Protein AF-A0AAD9UHL3-F1 (afdb_monomer_lite)

Radius of gyration: 37.67 Å; chains: 1; bounding box: 93×28×121 Å

Sequence (193 aa):
MPSNAASGKPYSPTVGLIYVFNLIVGTGALTMPGAFVAAGWLLGLFFVVVLAFMSYITTTYVIETMASANAIIRLDNQRNVQDAAHHDVDSTSGNDDERQSLLHNDDSTSEDHTADLFEISKKVEMVSSEIIAMYMVSSEIIAVYMVSSEIIAMYMVSSEIIAMYMVSSEIIAMYMVSSEIIAMYMVSSEIIA

Structure (mmCIF, N/CA/C/O backbone):
data_AF-A0AAD9UHL3-F1
#
_entry.id   AF-A0AAD9UHL3-F1
#
loop_
_atom_site.group_PDB
_atom_site.id
_atom_site.type_symbol
_atom_site.label_atom_id
_atom_site.label_alt_id
_atom_site.label_comp_id
_atom_site.label_asym_id
_atom_site.label_entity_id
_atom_site.label_seq_id
_atom_site.pdbx_PDB_ins_code
_atom_site.Cartn_x
_atom_site.Cartn_y
_atom_site.Cartn_z
_atom_site.occupancy
_atom_site.B_iso_or_equiv
_atom_site.auth_seq_id
_atom_site.auth_comp_id
_atom_site.auth_asym_id
_atom_site.auth_atom_id
_atom_site.pdbx_PDB_model_num
ATOM 1 N N . MET A 1 1 ? -46.662 16.126 23.583 1.00 44.69 1 MET A N 1
ATOM 2 C CA . MET A 1 1 ? -46.090 16.019 22.221 1.00 44.69 1 MET A CA 1
ATOM 3 C C . MET A 1 1 ? -44.922 15.049 22.312 1.00 44.69 1 MET A C 1
ATOM 5 O O . MET A 1 1 ? -44.059 15.319 23.135 1.00 44.69 1 MET A O 1
ATOM 9 N N . PRO A 1 2 ? -44.910 13.905 21.607 1.00 39.75 2 PRO A N 1
ATOM 10 C CA . PRO A 1 2 ? -43.831 12.938 21.762 1.00 39.75 2 PRO A CA 1
ATOM 11 C C . PRO A 1 2 ? -42.568 13.443 21.054 1.00 39.75 2 PRO A C 1
ATOM 13 O O . PRO A 1 2 ? -42.619 13.897 19.910 1.00 39.75 2 PRO A O 1
ATOM 16 N N . SER A 1 3 ? -41.444 13.380 21.761 1.00 47.47 3 SER A N 1
ATOM 17 C CA . SER A 1 3 ? -40.104 13.596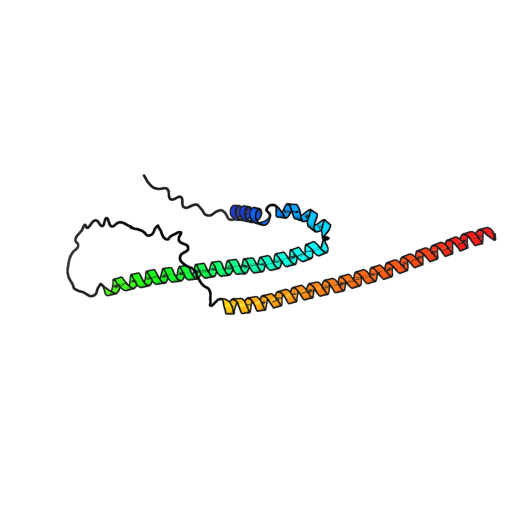 21.233 1.00 47.47 3 SER A CA 1
ATOM 18 C C . SER A 1 3 ? -39.751 12.438 20.299 1.00 47.47 3 SER A C 1
ATOM 20 O O . SER A 1 3 ? -39.512 11.312 20.727 1.00 47.47 3 SER A O 1
ATOM 22 N N . ASN A 1 4 ? -39.722 12.718 18.996 1.00 44.16 4 ASN A N 1
ATOM 23 C CA . ASN A 1 4 ? -39.084 11.851 18.011 1.00 44.16 4 ASN A CA 1
ATOM 24 C C . ASN A 1 4 ? -37.576 11.829 18.300 1.00 44.16 4 ASN A C 1
ATOM 26 O O . ASN A 1 4 ? -36.806 12.580 17.701 1.00 44.16 4 ASN A O 1
ATOM 30 N N . ALA A 1 5 ? -37.144 10.962 19.214 1.00 48.94 5 ALA A N 1
ATOM 31 C CA . ALA A 1 5 ? -35.780 10.467 19.218 1.00 48.94 5 ALA A CA 1
ATOM 32 C C . ALA A 1 5 ? -35.626 9.636 17.941 1.00 48.94 5 ALA A C 1
ATOM 34 O O . ALA A 1 5 ? -35.938 8.445 17.898 1.00 48.94 5 ALA A O 1
ATOM 35 N N . ALA A 1 6 ? -35.241 10.302 16.853 1.00 47.12 6 ALA A N 1
ATOM 36 C CA . ALA A 1 6 ? -34.851 9.639 15.629 1.00 47.12 6 ALA A CA 1
ATOM 37 C C . ALA A 1 6 ? -33.617 8.794 15.957 1.00 47.12 6 ALA A C 1
ATOM 39 O O . ALA A 1 6 ? -32.490 9.282 15.933 1.00 47.12 6 ALA A O 1
ATOM 40 N N . SER A 1 7 ? -33.843 7.525 16.300 1.00 53.22 7 SER A N 1
ATOM 41 C CA . SER A 1 7 ? -32.842 6.474 16.179 1.00 53.22 7 SER A CA 1
ATOM 42 C C . SER A 1 7 ? -32.396 6.504 14.720 1.00 53.22 7 SER A C 1
ATOM 44 O O . SER A 1 7 ? -33.088 6.012 13.823 1.00 53.22 7 SER A O 1
ATOM 46 N N . GLY A 1 8 ? -31.318 7.242 14.455 1.00 58.16 8 GLY A N 1
ATOM 47 C CA . GLY A 1 8 ? -30.752 7.369 13.126 1.00 58.16 8 GLY A CA 1
ATOM 48 C C . GLY A 1 8 ? -30.378 5.970 12.679 1.00 58.16 8 GLY A C 1
ATOM 49 O O . GLY A 1 8 ? -29.515 5.340 13.286 1.00 58.16 8 GLY A O 1
ATOM 50 N N . LYS A 1 9 ? -31.071 5.454 11.661 1.00 73.94 9 LYS A N 1
ATOM 51 C CA . LYS A 1 9 ? -30.738 4.152 11.086 1.00 73.94 9 LYS A CA 1
ATOM 52 C C . LYS A 1 9 ? -29.248 4.179 10.723 1.00 73.94 9 LYS A C 1
ATOM 54 O O . LYS A 1 9 ? -28.842 5.123 10.038 1.00 73.94 9 LYS A O 1
ATOM 59 N N . PRO A 1 10 ? -28.441 3.198 11.171 1.00 77.88 10 PRO A N 1
ATOM 60 C CA . PRO A 1 10 ? -27.037 3.141 10.795 1.00 77.88 10 PRO A CA 1
ATOM 61 C C . PRO A 1 10 ? -26.937 3.149 9.271 1.00 77.88 10 PRO A C 1
ATOM 63 O O . PRO A 1 10 ? -27.779 2.568 8.577 1.00 77.88 10 PRO A O 1
ATOM 66 N N . TYR A 1 11 ? -25.941 3.863 8.749 1.00 86.38 11 TYR A N 1
ATOM 67 C CA . TYR A 1 11 ? -25.757 3.970 7.310 1.00 86.38 11 TYR A CA 1
ATOM 68 C C . TYR A 1 11 ? -25.640 2.579 6.685 1.00 86.38 11 TYR A C 1
ATOM 70 O O . TYR A 1 11 ? -25.010 1.677 7.236 1.00 86.38 11 TYR A O 1
ATOM 78 N N . SER A 1 12 ? -26.246 2.418 5.508 1.00 91.00 12 SER A N 1
ATOM 79 C CA . SER A 1 12 ? -26.075 1.202 4.717 1.00 91.00 12 SER A CA 1
ATOM 80 C C . SER A 1 12 ? -24.581 0.980 4.427 1.00 91.00 12 SER A C 1
ATOM 82 O O . SER A 1 12 ? -23.888 1.962 4.137 1.00 91.00 12 SER A O 1
ATOM 84 N N . PRO A 1 13 ? -24.080 -0.272 4.427 1.00 88.44 13 PRO A N 1
ATOM 85 C CA . PRO A 1 13 ? -22.686 -0.583 4.104 1.00 88.44 13 PRO A CA 1
ATOM 86 C C . PRO A 1 13 ? -22.205 0.067 2.802 1.00 88.44 13 PRO A C 1
ATOM 88 O O . PRO A 1 13 ? -21.072 0.527 2.716 1.00 88.44 13 PRO A O 1
ATOM 91 N N . THR A 1 14 ? -23.087 0.184 1.805 1.00 91.31 14 THR A N 1
ATOM 92 C CA . THR A 1 14 ? -22.785 0.846 0.529 1.00 91.31 14 THR A CA 1
ATOM 93 C C . THR A 1 14 ? -22.541 2.348 0.691 1.00 91.31 14 THR A C 1
ATOM 95 O O . THR A 1 14 ? -21.622 2.891 0.087 1.00 91.31 14 THR A O 1
ATOM 98 N N . VAL A 1 15 ? -23.334 3.027 1.524 1.00 92.19 15 VAL A N 1
ATOM 99 C CA . VAL A 1 15 ? -23.162 4.463 1.804 1.00 92.19 15 VAL A CA 1
ATOM 100 C C . VAL A 1 15 ? -21.895 4.689 2.629 1.00 92.19 15 VAL A C 1
ATOM 102 O O . VAL A 1 15 ? -21.139 5.614 2.340 1.00 92.19 15 VAL A O 1
ATOM 105 N N . GLY A 1 16 ? -21.619 3.804 3.592 1.00 88.44 16 GLY A N 1
ATOM 106 C CA . GLY A 1 16 ? -20.367 3.806 4.350 1.00 88.44 16 GLY A CA 1
ATOM 107 C C . GLY A 1 16 ? -19.138 3.624 3.455 1.00 88.44 16 GLY A C 1
ATOM 108 O O . GLY A 1 16 ? -18.178 4.379 3.582 1.00 88.44 16 GLY A O 1
ATOM 109 N N . LEU A 1 17 ? -19.190 2.696 2.493 1.00 89.06 17 LEU A N 1
ATOM 110 C CA . LEU A 1 17 ? -18.115 2.479 1.521 1.00 89.06 17 LEU A CA 1
ATOM 111 C C . LEU A 1 17 ? -17.850 3.731 0.675 1.00 89.06 17 LEU A C 1
ATOM 113 O O . LEU A 1 17 ? -16.701 4.139 0.546 1.00 89.06 17 LEU A O 1
ATOM 117 N N . ILE A 1 18 ? -18.898 4.361 0.135 1.00 90.62 18 ILE A N 1
ATOM 118 C CA . ILE A 1 18 ? -18.767 5.598 -0.655 1.00 90.62 18 ILE A CA 1
ATOM 119 C C . ILE A 1 18 ? -18.153 6.720 0.193 1.00 90.62 18 ILE A C 1
ATOM 121 O O . ILE A 1 18 ? -17.296 7.463 -0.285 1.00 90.62 18 ILE A O 1
ATOM 125 N N . TYR A 1 19 ? -18.562 6.829 1.458 1.00 88.44 19 TYR A N 1
ATOM 126 C CA . TYR A 1 19 ? -18.031 7.832 2.376 1.00 88.44 19 TYR A CA 1
ATOM 127 C C . TYR A 1 19 ? -16.540 7.615 2.662 1.00 88.44 19 TYR A C 1
ATOM 129 O O . TYR A 1 19 ? -15.744 8.536 2.497 1.00 88.44 19 TYR A O 1
ATOM 137 N N . VAL A 1 20 ? -16.148 6.388 3.021 1.00 87.62 20 VAL A N 1
ATOM 138 C CA . VAL A 1 20 ? -14.745 6.022 3.274 1.00 87.62 20 VAL A CA 1
ATOM 139 C C . VAL A 1 20 ? -13.897 6.186 2.012 1.00 87.62 20 VAL A C 1
ATOM 141 O O . VAL A 1 20 ? -12.799 6.728 2.084 1.00 87.62 20 VAL A O 1
ATOM 144 N N . PHE A 1 21 ? -14.416 5.799 0.845 1.00 85.81 21 PHE A N 1
ATOM 145 C CA . PHE A 1 21 ? -13.743 5.998 -0.438 1.00 85.81 21 PHE A CA 1
ATOM 146 C C . PHE A 1 21 ? -13.450 7.478 -0.697 1.00 85.81 21 PHE A C 1
ATOM 148 O O . PHE A 1 21 ? -12.308 7.830 -0.974 1.00 85.81 21 PHE A O 1
ATOM 155 N N . ASN A 1 22 ? -14.444 8.356 -0.539 1.00 86.94 22 ASN A N 1
ATOM 156 C CA . ASN A 1 22 ? -14.247 9.797 -0.715 1.00 86.94 22 ASN A CA 1
ATOM 157 C C . ASN A 1 22 ? -13.230 10.377 0.278 1.00 86.94 22 ASN A C 1
ATOM 159 O O . ASN A 1 22 ? -12.507 11.310 -0.066 1.00 86.94 22 ASN A O 1
ATOM 163 N N . LEU A 1 23 ? -13.151 9.815 1.485 1.00 85.19 23 LEU A N 1
AT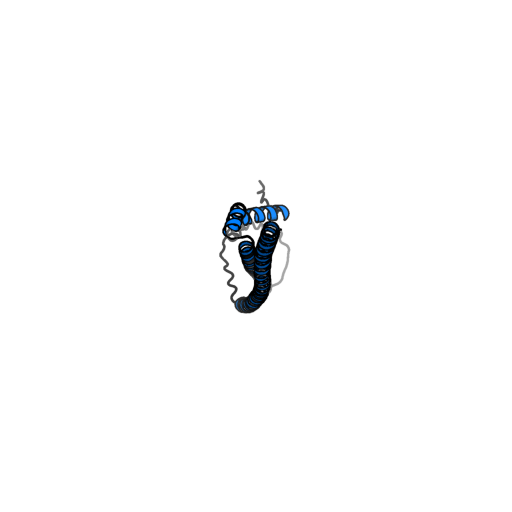OM 164 C CA . LEU A 1 23 ? -12.224 10.244 2.530 1.00 85.19 23 LEU A CA 1
ATOM 165 C C . LEU A 1 23 ? -10.778 9.804 2.236 1.00 85.19 23 LEU A C 1
ATOM 167 O O . LEU A 1 23 ? -9.853 10.584 2.440 1.00 85.19 23 LEU A O 1
ATOM 171 N N . ILE A 1 24 ? -10.586 8.588 1.710 1.00 81.00 24 ILE A N 1
ATOM 172 C CA . ILE A 1 24 ? -9.265 8.042 1.349 1.00 81.00 24 ILE A CA 1
ATOM 173 C C . ILE A 1 24 ? -8.749 8.649 0.039 1.00 81.00 24 ILE A C 1
ATOM 175 O O . ILE A 1 24 ? -7.583 9.025 -0.061 1.00 81.00 24 ILE A O 1
ATOM 179 N N . VAL A 1 25 ? -9.605 8.735 -0.980 1.00 84.50 25 VAL A N 1
ATOM 180 C CA . VAL A 1 25 ? -9.230 9.222 -2.316 1.00 84.50 25 VAL A CA 1
ATOM 181 C C . VAL A 1 25 ? -9.036 10.734 -2.301 1.00 84.50 25 VAL A C 1
ATOM 183 O O . VAL A 1 25 ? -8.035 11.224 -2.835 1.00 84.50 25 VAL A O 1
ATOM 186 N N . GLY A 1 26 ? -9.969 11.460 -1.671 1.00 80.94 26 GLY A N 1
ATOM 187 C CA . GLY A 1 26 ? -9.945 12.912 -1.519 1.00 80.94 26 GLY A CA 1
ATOM 188 C C . GLY A 1 26 ? -9.464 13.647 -2.775 1.00 80.94 26 GLY A C 1
ATOM 189 O O . GLY A 1 26 ? -9.850 13.334 -3.901 1.00 80.94 26 GLY A O 1
ATOM 190 N N . THR A 1 27 ? -8.567 14.612 -2.579 1.00 77.81 27 THR A N 1
ATOM 191 C CA . THR A 1 27 ? -7.793 15.254 -3.655 1.00 77.81 27 THR A CA 1
ATOM 192 C C . THR A 1 27 ? -6.496 14.504 -3.989 1.00 77.81 27 THR A C 1
ATOM 194 O O . THR A 1 27 ? -5.850 14.822 -4.987 1.00 77.81 27 THR A O 1
ATOM 197 N N . GLY A 1 28 ? -6.107 13.504 -3.188 1.00 74.75 28 GLY A N 1
ATOM 198 C CA . GLY A 1 28 ? -4.832 12.789 -3.313 1.00 74.75 28 GLY A CA 1
ATOM 199 C C . GLY A 1 28 ? -4.718 11.948 -4.585 1.00 74.75 28 GLY A C 1
ATOM 200 O O . GLY A 1 28 ? -3.647 11.873 -5.182 1.00 74.75 28 GLY A O 1
ATOM 201 N N . ALA A 1 29 ? -5.819 11.382 -5.083 1.00 75.50 29 ALA A N 1
ATOM 202 C CA . ALA A 1 29 ? -5.793 10.648 -6.352 1.00 75.50 29 ALA A CA 1
ATOM 203 C C . ALA A 1 29 ? -5.495 11.541 -7.572 1.00 75.50 29 ALA A C 1
ATOM 205 O O . ALA A 1 29 ? -4.961 11.054 -8.567 1.00 75.50 29 ALA A O 1
ATOM 206 N N . LEU A 1 30 ? -5.781 12.847 -7.496 1.00 80.56 30 LEU A N 1
ATOM 207 C CA . LEU A 1 30 ? -5.504 13.789 -8.587 1.00 80.56 30 LEU A CA 1
ATOM 208 C C . LEU A 1 30 ? -4.015 14.140 -8.701 1.00 80.56 30 LEU A C 1
ATOM 210 O O . LEU A 1 30 ? -3.559 14.507 -9.781 1.00 80.56 30 LEU A O 1
ATOM 214 N N . THR A 1 31 ? -3.243 14.013 -7.618 1.00 79.56 31 THR A N 1
ATOM 215 C CA . THR A 1 31 ? -1.798 14.291 -7.625 1.00 79.56 31 THR A CA 1
ATOM 216 C C . THR A 1 31 ? -0.962 13.067 -7.998 1.00 79.56 31 THR A C 1
ATOM 218 O O . THR A 1 31 ? 0.204 13.220 -8.370 1.00 79.56 31 THR A O 1
ATOM 221 N N . MET A 1 32 ? -1.551 11.864 -7.973 1.00 81.62 32 MET A N 1
ATOM 222 C CA . MET A 1 32 ? -0.834 10.627 -8.284 1.00 81.62 32 MET A CA 1
ATOM 223 C C . MET A 1 32 ? -0.238 10.614 -9.702 1.00 81.62 32 MET A C 1
ATOM 225 O O . MET A 1 32 ? 0.968 10.420 -9.808 1.00 81.62 32 MET A O 1
ATOM 229 N N . PRO A 1 33 ? -0.961 10.900 -10.802 1.00 83.69 33 PRO A N 1
ATOM 230 C CA . PRO A 1 33 ? -0.381 10.763 -12.143 1.00 83.69 33 PRO A CA 1
ATOM 231 C C . PRO A 1 33 ? 0.904 11.583 -12.352 1.00 83.69 33 PRO A C 1
ATOM 233 O O . PRO A 1 33 ? 1.870 11.083 -12.924 1.00 83.69 33 PRO A O 1
ATOM 236 N N . GLY A 1 34 ? 0.957 12.813 -11.827 1.00 82.81 34 GLY A N 1
ATOM 237 C CA . GLY A 1 34 ? 2.150 13.661 -11.907 1.00 82.81 34 GLY A CA 1
ATOM 238 C C . GLY A 1 34 ? 3.326 13.128 -11.083 1.00 82.81 34 GLY A C 1
ATOM 239 O O . GLY A 1 34 ? 4.461 13.119 -11.560 1.00 82.81 34 GLY A O 1
ATOM 240 N N . ALA A 1 35 ? 3.059 12.628 -9.874 1.00 83.12 35 ALA A N 1
ATOM 241 C CA . ALA A 1 35 ? 4.088 12.063 -9.002 1.00 83.12 35 ALA A CA 1
ATOM 242 C C . ALA A 1 35 ? 4.730 10.797 -9.596 1.00 83.12 35 ALA A C 1
ATOM 244 O O . ALA A 1 35 ? 5.948 10.640 -9.528 1.00 83.12 35 ALA A O 1
ATOM 245 N N . PHE A 1 36 ? 3.945 9.927 -10.239 1.00 86.69 36 PHE A N 1
ATOM 246 C CA . PHE A 1 36 ? 4.470 8.717 -10.886 1.00 86.69 36 PHE A CA 1
ATOM 247 C C . PHE A 1 36 ? 5.289 9.025 -12.144 1.00 86.69 36 PHE A C 1
ATOM 249 O O . PHE A 1 36 ? 6.253 8.316 -12.425 1.00 86.69 36 PHE A O 1
ATOM 256 N N . VAL A 1 37 ? 4.951 10.085 -12.887 1.00 89.19 37 VAL A N 1
ATOM 257 C CA . VAL A 1 37 ? 5.771 10.534 -14.026 1.00 89.19 37 VAL A CA 1
ATOM 258 C C . VAL A 1 37 ? 7.111 11.096 -13.546 1.00 89.19 37 VAL A C 1
ATOM 260 O O . VAL A 1 37 ? 8.135 10.815 -14.161 1.00 89.19 37 VAL A O 1
ATOM 263 N N . ALA A 1 38 ? 7.128 11.839 -12.434 1.00 86.88 38 ALA A N 1
ATOM 264 C CA . ALA A 1 38 ? 8.357 12.404 -11.875 1.00 86.88 38 ALA A CA 1
ATOM 265 C C . ALA A 1 38 ? 9.268 11.351 -11.212 1.00 86.88 38 ALA A C 1
ATOM 267 O O . ALA A 1 38 ? 10.485 11.415 -11.361 1.00 86.88 38 ALA A O 1
ATOM 268 N N . ALA A 1 39 ? 8.691 10.390 -10.482 1.00 84.94 39 ALA A N 1
ATOM 269 C CA . ALA A 1 39 ? 9.436 9.353 -9.760 1.00 84.94 39 ALA A CA 1
ATOM 270 C C . ALA A 1 39 ? 9.748 8.106 -10.611 1.00 84.94 39 ALA A C 1
ATOM 272 O O . ALA A 1 39 ? 10.659 7.345 -10.289 1.00 84.94 39 ALA A O 1
ATOM 273 N N . GLY A 1 40 ? 8.994 7.886 -11.690 1.00 87.50 40 GLY A N 1
ATOM 274 C CA . GLY A 1 40 ? 9.032 6.668 -12.492 1.00 87.50 40 GLY A CA 1
ATOM 275 C C . GLY A 1 40 ? 8.089 5.581 -11.966 1.00 87.50 40 GLY A C 1
ATOM 276 O O . GLY A 1 40 ? 7.858 5.435 -10.766 1.00 87.50 40 GLY A O 1
ATOM 277 N N . TRP A 1 41 ? 7.553 4.776 -12.889 1.00 83.50 41 TRP A N 1
ATOM 278 C CA . TRP A 1 41 ? 6.521 3.773 -12.600 1.00 83.50 41 TRP A CA 1
ATOM 279 C C . TRP A 1 41 ? 6.977 2.697 -11.609 1.00 83.50 41 TRP A C 1
ATOM 281 O O . TRP A 1 41 ? 6.225 2.347 -10.705 1.00 83.50 41 TRP A O 1
ATOM 291 N N . LEU A 1 42 ? 8.209 2.197 -11.752 1.00 82.62 42 LEU A N 1
ATOM 292 C CA . LEU A 1 42 ? 8.741 1.126 -10.903 1.00 82.62 42 LEU A CA 1
ATOM 293 C C . LEU A 1 42 ? 8.945 1.605 -9.460 1.00 82.62 42 LEU A C 1
ATOM 295 O O . LEU A 1 42 ? 8.496 0.950 -8.522 1.00 82.62 42 LEU A O 1
ATOM 299 N N . LEU A 1 43 ? 9.568 2.774 -9.284 1.00 81.69 43 LEU A N 1
ATOM 300 C CA . LEU A 1 43 ? 9.816 3.352 -7.965 1.00 81.69 43 LEU A CA 1
ATOM 301 C C . LEU A 1 43 ? 8.504 3.774 -7.286 1.00 81.69 43 LEU A C 1
ATOM 303 O O . LEU A 1 43 ? 8.313 3.512 -6.101 1.00 81.69 43 LEU A O 1
ATOM 307 N N . GLY A 1 44 ? 7.568 4.362 -8.039 1.00 85.69 44 GLY A N 1
ATOM 308 C CA . GLY A 1 44 ? 6.237 4.704 -7.533 1.00 85.69 44 GLY A CA 1
ATOM 309 C C . GLY A 1 44 ? 5.453 3.475 -7.070 1.00 85.69 44 GLY A C 1
ATOM 310 O O . GLY A 1 44 ? 4.913 3.473 -5.966 1.00 85.69 44 GLY A O 1
ATOM 311 N N . LEU A 1 45 ? 5.447 2.400 -7.867 1.00 84.81 45 LEU A N 1
ATOM 312 C CA . LEU A 1 45 ? 4.777 1.148 -7.507 1.00 84.81 45 LEU A CA 1
ATOM 313 C C . LEU A 1 45 ? 5.386 0.518 -6.250 1.00 84.81 45 LEU A C 1
ATOM 315 O O . LEU A 1 45 ? 4.646 0.097 -5.364 1.00 84.81 45 LEU A O 1
ATOM 319 N N . PHE A 1 46 ? 6.715 0.523 -6.131 1.00 84.38 46 PHE A N 1
ATOM 320 C CA . PHE A 1 46 ? 7.407 0.069 -4.926 1.00 84.38 46 PHE A CA 1
ATOM 321 C C . PHE A 1 46 ? 6.936 0.823 -3.670 1.00 84.38 46 PHE A C 1
ATOM 323 O O . PHE A 1 46 ? 6.525 0.199 -2.690 1.00 84.38 46 PHE A O 1
ATOM 330 N N . PHE A 1 47 ? 6.922 2.160 -3.707 1.00 84.69 47 PHE A N 1
ATOM 331 C CA . PHE A 1 47 ? 6.478 2.966 -2.566 1.00 84.69 47 PHE A CA 1
ATOM 332 C C . PHE A 1 47 ? 4.997 2.767 -2.238 1.00 84.69 47 PHE A C 1
ATOM 334 O O . PHE A 1 47 ? 4.642 2.726 -1.063 1.00 84.69 47 PHE A O 1
ATOM 341 N N . VAL A 1 48 ? 4.133 2.603 -3.243 1.00 88.00 48 VAL A N 1
ATOM 342 C CA . VAL A 1 48 ? 2.705 2.325 -3.023 1.00 88.00 48 VAL A CA 1
ATOM 343 C C . VAL A 1 48 ? 2.503 0.997 -2.311 1.00 88.00 48 VAL A C 1
ATOM 345 O O . VAL A 1 48 ? 1.705 0.940 -1.382 1.00 88.00 48 VAL A O 1
ATOM 348 N N . VAL A 1 49 ? 3.233 -0.052 -2.697 1.00 83.38 49 VAL A N 1
ATOM 349 C CA . VAL A 1 49 ? 3.134 -1.363 -2.039 1.00 83.38 49 VAL A CA 1
ATOM 350 C C . VAL A 1 49 ? 3.580 -1.270 -0.579 1.00 83.38 49 VAL A C 1
ATOM 352 O O . VAL A 1 49 ? 2.870 -1.743 0.308 1.00 83.38 49 VAL A O 1
ATOM 355 N N . VAL A 1 50 ? 4.704 -0.601 -0.307 1.00 81.81 50 VAL A N 1
ATOM 356 C CA . VAL A 1 50 ? 5.214 -0.425 1.064 1.00 81.81 50 VAL A CA 1
ATOM 357 C C . VAL A 1 50 ? 4.259 0.416 1.919 1.00 81.81 50 VAL A C 1
ATOM 359 O O . VAL A 1 50 ? 3.946 0.038 3.049 1.00 81.81 50 VAL A O 1
ATOM 362 N N . LEU A 1 51 ? 3.757 1.536 1.388 1.00 85.00 51 LEU A N 1
ATOM 363 C CA . LEU A 1 51 ? 2.811 2.402 2.097 1.00 85.00 51 LEU A CA 1
ATOM 364 C C . LEU A 1 51 ? 1.460 1.714 2.318 1.00 85.00 51 LEU A C 1
ATOM 366 O O . LEU A 1 51 ? 0.872 1.875 3.385 1.00 85.00 51 LEU A O 1
ATOM 370 N N . ALA A 1 52 ? 0.983 0.919 1.358 1.00 81.25 52 ALA A N 1
ATOM 371 C CA . ALA A 1 52 ? -0.237 0.132 1.507 1.00 81.25 52 ALA A CA 1
ATOM 372 C C . ALA A 1 52 ? -0.083 -0.940 2.592 1.00 81.25 52 ALA A C 1
ATOM 374 O O . ALA A 1 52 ? -0.976 -1.091 3.425 1.00 81.25 52 ALA A O 1
ATOM 375 N N . PHE A 1 53 ? 1.058 -1.635 2.633 1.00 83.19 53 PHE A N 1
ATOM 376 C CA . PHE A 1 53 ? 1.353 -2.605 3.685 1.00 83.19 53 PHE A CA 1
ATOM 377 C C . PHE A 1 53 ? 1.384 -1.940 5.069 1.00 83.19 53 PHE A C 1
ATOM 379 O O . PHE A 1 53 ? 0.674 -2.372 5.976 1.00 83.19 53 PHE A O 1
ATOM 386 N N . MET A 1 54 ? 2.121 -0.835 5.220 1.00 80.81 54 MET A N 1
ATOM 387 C CA . MET A 1 54 ? 2.165 -0.091 6.487 1.00 80.81 54 MET A CA 1
ATOM 388 C C . MET A 1 54 ? 0.796 0.465 6.896 1.00 80.81 54 MET A C 1
ATOM 390 O O . MET A 1 54 ? 0.428 0.401 8.072 1.00 80.81 54 MET A O 1
ATOM 394 N N . SER A 1 55 ? 0.012 0.967 5.939 1.00 83.25 55 SER A N 1
ATOM 395 C CA . SER A 1 55 ? -1.359 1.420 6.189 1.00 83.25 55 SER A CA 1
ATOM 396 C C . SER A 1 55 ? -2.248 0.272 6.662 1.00 83.25 55 SER A C 1
ATOM 398 O O . SER A 1 55 ? -3.032 0.467 7.586 1.00 83.25 55 SER A O 1
ATOM 400 N N . TYR A 1 56 ? -2.123 -0.919 6.072 1.00 83.06 56 TYR A N 1
ATOM 401 C CA . TYR A 1 56 ? -2.907 -2.090 6.463 1.00 83.06 56 TYR A CA 1
ATOM 402 C C . TYR A 1 56 ? -2.624 -2.512 7.910 1.00 83.06 56 TYR A C 1
ATOM 404 O O . TYR A 1 56 ? -3.561 -2.706 8.689 1.00 83.06 56 TYR A O 1
ATOM 412 N N . ILE A 1 57 ? -1.347 -2.590 8.295 1.00 78.94 57 ILE A N 1
ATOM 413 C CA . ILE A 1 57 ? -0.946 -2.923 9.671 1.00 78.94 57 ILE A CA 1
ATOM 414 C C . ILE A 1 57 ? -1.458 -1.862 10.653 1.00 78.94 57 ILE A C 1
ATOM 416 O O . ILE A 1 57 ? -2.116 -2.194 11.640 1.00 78.94 57 ILE A O 1
ATOM 420 N N . THR A 1 58 ? -1.255 -0.580 10.335 1.00 80.69 58 THR A N 1
ATOM 421 C CA . THR A 1 58 ? -1.695 0.537 11.188 1.00 80.69 58 THR A CA 1
ATOM 422 C C . THR A 1 58 ? -3.210 0.519 11.403 1.00 80.69 58 THR A C 1
ATOM 424 O O . THR A 1 58 ? -3.684 0.644 12.531 1.00 80.69 58 THR A O 1
ATOM 427 N N . THR A 1 59 ? -3.993 0.326 10.337 1.00 82.25 59 THR A N 1
ATOM 428 C CA . THR A 1 59 ? -5.455 0.235 10.441 1.00 82.25 59 THR A CA 1
ATOM 429 C C . THR A 1 59 ? -5.897 -0.996 11.233 1.00 82.25 59 THR A C 1
ATOM 431 O O . THR A 1 59 ? -6.825 -0.891 12.032 1.00 82.25 59 THR A O 1
ATOM 434 N N . THR A 1 60 ? -5.225 -2.138 11.072 1.00 81.94 60 THR A N 1
ATOM 435 C CA . THR A 1 60 ? -5.544 -3.368 11.817 1.00 81.94 60 THR A CA 1
ATOM 436 C C . THR A 1 60 ? -5.357 -3.172 13.322 1.00 81.94 60 THR A C 1
ATOM 438 O O . THR A 1 60 ? -6.272 -3.473 14.091 1.00 81.94 60 THR A O 1
ATOM 441 N N . TYR A 1 61 ? -4.240 -2.566 13.737 1.00 81.38 61 TYR A N 1
ATOM 442 C CA . TYR A 1 61 ? -3.988 -2.231 15.142 1.00 81.38 61 TYR A CA 1
ATOM 443 C C . TYR A 1 61 ? -5.071 -1.306 15.718 1.00 81.38 61 TYR A C 1
ATOM 445 O O . TYR A 1 61 ? -5.612 -1.543 16.801 1.00 81.38 61 TYR A O 1
ATOM 453 N N . VAL A 1 62 ? -5.454 -0.265 14.973 1.00 80.50 62 VAL A N 1
ATOM 454 C CA . VAL A 1 62 ? -6.514 0.662 15.403 1.00 80.50 62 VAL A CA 1
ATOM 455 C C . VAL A 1 62 ? -7.859 -0.058 15.579 1.00 80.50 62 VAL A C 1
ATOM 457 O O . VAL A 1 62 ? -8.573 0.207 16.545 1.00 80.50 62 VAL A O 1
ATOM 460 N N . ILE A 1 63 ? -8.204 -1.004 14.702 1.00 79.25 63 ILE A N 1
ATOM 461 C CA . ILE A 1 63 ? -9.458 -1.767 14.819 1.00 79.25 63 ILE A CA 1
ATOM 462 C C . ILE A 1 63 ? -9.426 -2.703 16.034 1.00 79.25 63 ILE A C 1
ATOM 464 O O . ILE A 1 63 ? -10.404 -2.765 16.780 1.00 79.25 63 ILE A O 1
ATOM 468 N N . GLU A 1 64 ? -8.317 -3.406 16.267 1.00 80.38 64 GLU A N 1
ATOM 469 C CA . GLU A 1 64 ? -8.174 -4.319 17.407 1.00 80.38 64 GLU A CA 1
ATOM 470 C C . GLU A 1 64 ? -8.224 -3.574 18.747 1.00 80.38 64 GLU A C 1
ATOM 472 O O . GLU A 1 64 ? -8.918 -3.996 19.680 1.00 80.38 64 GLU A O 1
ATOM 477 N N . THR A 1 65 ? -7.548 -2.426 18.831 1.00 79.88 65 THR A N 1
ATOM 478 C CA . THR A 1 65 ? -7.577 -1.571 20.025 1.00 79.88 65 THR A CA 1
ATOM 479 C C . THR A 1 65 ? -8.978 -1.017 20.292 1.00 79.88 65 THR A C 1
ATOM 481 O O . THR A 1 65 ? -9.450 -1.068 21.430 1.00 79.88 65 THR A O 1
ATOM 484 N N . MET A 1 66 ? -9.698 -0.578 19.252 1.00 82.56 66 MET A N 1
ATOM 485 C CA . MET A 1 66 ? -11.087 -0.124 19.373 1.00 82.56 66 MET A CA 1
ATOM 486 C C . MET A 1 66 ? -12.029 -1.258 19.811 1.00 82.56 66 MET A C 1
ATOM 488 O O . MET A 1 66 ? -12.894 -1.050 20.666 1.00 82.56 66 MET A O 1
ATOM 492 N N . ALA A 1 67 ? -11.851 -2.468 19.271 1.00 78.44 67 ALA A N 1
ATOM 493 C CA . ALA A 1 67 ? -12.640 -3.640 19.649 1.00 78.44 67 ALA A CA 1
ATOM 494 C C . ALA A 1 67 ? -12.382 -4.066 21.105 1.00 78.44 67 ALA A C 1
ATOM 496 O O . ALA A 1 67 ? -13.332 -4.345 21.841 1.00 78.44 67 ALA A O 1
ATOM 497 N N . SER A 1 68 ? -11.120 -4.052 21.541 1.00 80.75 68 SER A N 1
ATOM 498 C CA . SER A 1 68 ? -10.717 -4.389 22.912 1.00 80.75 68 SER A CA 1
ATOM 499 C C . SER A 1 68 ? -11.258 -3.381 23.926 1.00 80.75 68 SER A C 1
ATOM 501 O O . SER A 1 68 ? -11.822 -3.773 24.949 1.00 80.75 68 SER A O 1
ATOM 503 N N . ALA A 1 69 ? -11.186 -2.084 23.615 1.00 80.38 69 ALA A N 1
ATOM 504 C CA . ALA A 1 69 ? -11.780 -1.042 24.449 1.00 80.38 69 ALA A CA 1
ATOM 505 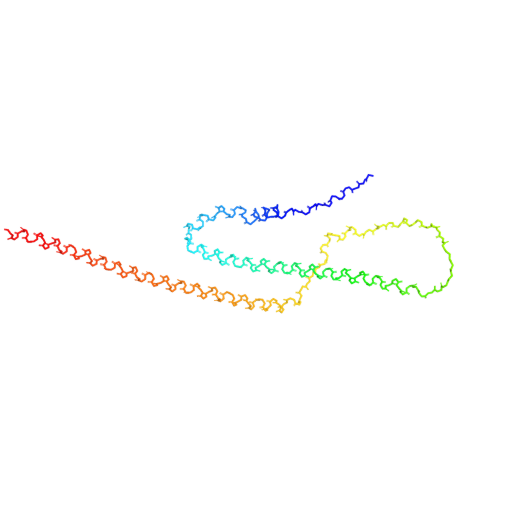C C . ALA A 1 69 ? -13.301 -1.229 24.593 1.00 80.38 69 ALA A C 1
ATOM 507 O O . ALA A 1 69 ? -13.832 -1.170 25.704 1.00 80.38 69 ALA A O 1
ATOM 508 N N . ASN A 1 70 ? -13.997 -1.532 23.491 1.00 79.25 70 ASN A N 1
ATOM 509 C CA . ASN A 1 70 ? -15.441 -1.763 23.514 1.00 79.25 70 ASN A CA 1
ATOM 510 C C . ASN A 1 70 ? -15.821 -3.028 24.314 1.00 79.25 70 ASN A C 1
ATOM 512 O O . ASN A 1 70 ? -16.830 -3.045 25.023 1.00 79.25 70 ASN A O 1
ATOM 516 N N . ALA A 1 71 ? -14.993 -4.077 24.262 1.00 79.00 71 ALA A N 1
ATOM 517 C CA . ALA A 1 71 ? -15.179 -5.282 25.072 1.00 79.00 71 ALA A CA 1
ATOM 518 C C . ALA A 1 71 ? -15.034 -5.000 26.580 1.00 79.00 71 ALA A C 1
ATOM 520 O O . ALA A 1 71 ? -15.841 -5.485 27.376 1.00 79.00 71 ALA A O 1
ATOM 521 N N . ILE A 1 72 ? -14.053 -4.179 26.971 1.00 80.12 72 ILE A N 1
ATOM 522 C CA . ILE A 1 72 ? -13.807 -3.808 28.374 1.00 80.12 72 ILE A CA 1
ATOM 523 C C . ILE A 1 72 ? -14.960 -2.969 28.938 1.00 80.12 72 ILE A C 1
ATOM 525 O O . ILE A 1 72 ? -15.445 -3.260 30.031 1.00 80.12 72 ILE A O 1
ATOM 529 N N . ILE A 1 73 ? -15.452 -1.978 28.185 1.00 80.00 73 ILE A N 1
ATOM 530 C CA . ILE A 1 73 ? -16.594 -1.146 28.608 1.00 80.00 73 ILE A CA 1
ATOM 531 C C . ILE A 1 73 ? -17.833 -2.015 28.860 1.00 80.00 73 ILE A C 1
ATOM 533 O O . ILE A 1 73 ? -18.552 -1.814 29.840 1.00 80.00 73 ILE A O 1
ATOM 537 N N . ARG A 1 74 ? -18.068 -3.018 28.006 1.00 80.31 74 ARG A N 1
ATOM 538 C CA . ARG A 1 74 ? -19.222 -3.913 28.141 1.00 80.31 74 ARG A CA 1
ATOM 539 C C . ARG A 1 74 ? -19.138 -4.807 29.378 1.00 80.31 74 ARG A C 1
ATOM 541 O O . ARG A 1 74 ? -20.162 -5.026 30.022 1.00 80.31 74 ARG A O 1
ATOM 548 N N . LEU A 1 75 ? -17.947 -5.311 29.700 1.00 79.19 75 LEU A N 1
ATOM 549 C CA . LEU A 1 75 ? -17.716 -6.109 30.908 1.00 79.19 75 LEU A CA 1
ATOM 550 C C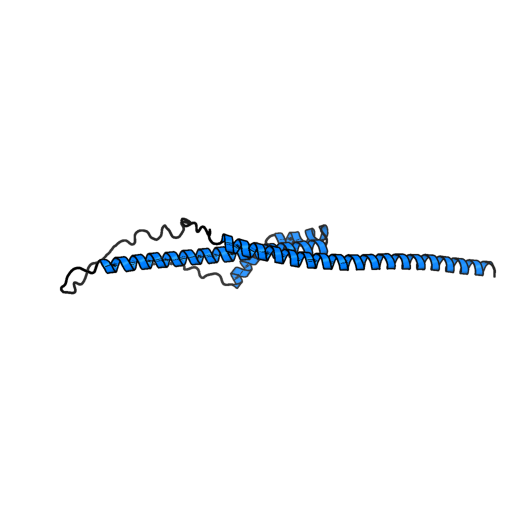 . LEU A 1 75 ? -17.954 -5.289 32.174 1.00 79.19 75 LEU A C 1
ATOM 552 O O . LEU A 1 75 ? -18.601 -5.767 33.099 1.00 79.19 75 LEU A O 1
ATOM 556 N N . ASP A 1 76 ? -17.464 -4.054 32.205 1.00 81.25 76 ASP A N 1
ATOM 557 C CA . ASP A 1 76 ? -17.635 -3.180 33.362 1.00 81.25 76 ASP A CA 1
ATOM 558 C C . ASP A 1 76 ? -19.110 -2.838 33.617 1.00 81.25 76 ASP A C 1
ATOM 560 O O . ASP A 1 76 ? -19.592 -2.937 34.742 1.00 81.25 76 ASP A O 1
ATOM 564 N N . ASN A 1 77 ? -19.868 -2.565 32.551 1.00 80.19 77 ASN A N 1
ATOM 565 C CA . ASN A 1 77 ? -21.300 -2.303 32.669 1.00 80.19 77 ASN A CA 1
ATOM 566 C C . ASN A 1 77 ? -22.076 -3.520 33.209 1.00 80.19 77 ASN A C 1
ATOM 568 O O . ASN A 1 77 ? -23.035 -3.366 33.958 1.00 80.19 77 ASN A O 1
ATOM 572 N N . GLN A 1 78 ? -21.654 -4.743 32.861 1.00 77.44 78 GLN A N 1
ATOM 573 C CA . GLN A 1 78 ? -22.247 -5.965 33.417 1.00 77.44 78 GLN A CA 1
ATOM 574 C C . GLN A 1 78 ? -21.913 -6.150 34.898 1.00 77.44 78 GLN A C 1
ATOM 576 O O . GLN A 1 78 ? -22.788 -6.576 35.647 1.00 77.44 78 GLN A O 1
ATOM 581 N N . ARG A 1 79 ? -20.693 -5.800 35.326 1.00 75.56 79 ARG A N 1
ATOM 582 C CA . ARG A 1 79 ? -20.289 -5.856 36.740 1.00 75.56 79 ARG A CA 1
ATOM 583 C C . ARG A 1 79 ? -21.125 -4.909 37.592 1.00 75.56 79 ARG A C 1
ATOM 585 O O . ARG A 1 79 ? -21.730 -5.370 38.550 1.00 75.56 79 ARG A O 1
ATOM 592 N N . ASN A 1 80 ? -21.278 -3.652 37.172 1.00 76.88 80 ASN A N 1
ATOM 593 C CA . ASN A 1 80 ? -22.102 -2.679 37.899 1.00 76.88 80 ASN A CA 1
ATOM 594 C C . ASN A 1 80 ? -23.567 -3.122 38.047 1.00 76.88 80 ASN A C 1
ATOM 596 O O . ASN A 1 80 ? -24.160 -2.944 39.107 1.00 76.88 80 ASN A O 1
ATOM 600 N N . VAL A 1 81 ? -24.160 -3.726 37.010 1.00 78.00 81 VAL A N 1
ATOM 601 C CA . VAL A 1 81 ? -25.536 -4.255 37.085 1.00 78.00 81 VAL A CA 1
ATOM 602 C C . VAL A 1 81 ? -25.626 -5.449 38.042 1.00 78.00 81 VAL A C 1
ATOM 604 O O . VAL A 1 81 ? -26.632 -5.621 38.727 1.00 78.00 81 VAL A O 1
ATOM 607 N N . GLN A 1 82 ? -24.583 -6.275 38.105 1.00 71.88 82 GLN A N 1
ATOM 608 C CA . GLN A 1 82 ? -24.536 -7.443 38.981 1.00 71.88 82 GLN A CA 1
ATOM 609 C C . GLN A 1 82 ? -24.334 -7.050 40.449 1.00 71.88 82 GLN A C 1
ATOM 611 O O . GLN A 1 82 ? -24.999 -7.614 41.314 1.00 71.88 82 GLN A O 1
ATOM 616 N N . ASP A 1 83 ? -23.492 -6.050 40.715 1.00 70.69 83 ASP A N 1
ATOM 617 C CA . ASP A 1 83 ? -23.283 -5.484 42.051 1.00 70.69 83 ASP A CA 1
ATOM 618 C C . ASP A 1 83 ? -24.549 -4.778 42.565 1.00 70.69 83 ASP A C 1
ATOM 620 O O . ASP A 1 83 ? -24.921 -4.954 43.725 1.00 70.69 83 ASP A O 1
ATOM 624 N N . ALA A 1 84 ? -25.277 -4.066 41.694 1.00 70.81 84 ALA A N 1
ATOM 625 C CA . ALA A 1 84 ? -26.581 -3.492 42.035 1.00 70.81 84 ALA A CA 1
ATOM 626 C C . ALA A 1 84 ? -27.618 -4.579 42.378 1.00 70.81 84 ALA A C 1
ATOM 628 O O . ALA A 1 84 ? -28.290 -4.494 43.402 1.00 70.81 84 ALA A O 1
ATOM 629 N N . ALA A 1 85 ? -27.695 -5.650 41.580 1.00 65.00 85 ALA A N 1
ATOM 630 C CA . ALA A 1 85 ? -28.621 -6.755 41.832 1.00 65.00 85 ALA A CA 1
ATOM 631 C C . ALA A 1 85 ? -28.282 -7.556 43.104 1.00 65.00 85 ALA A C 1
ATOM 633 O O . ALA A 1 85 ? -29.176 -8.126 43.728 1.00 65.00 85 ALA A O 1
ATOM 634 N N . HIS A 1 86 ? -27.007 -7.618 43.502 1.00 59.09 86 HIS A N 1
ATOM 635 C CA . HIS A 1 86 ? -26.604 -8.307 44.728 1.00 59.09 86 HIS A CA 1
ATOM 636 C C . HIS A 1 86 ? -26.903 -7.492 45.997 1.00 59.09 86 HIS A C 1
ATOM 638 O O . HIS A 1 86 ? -27.099 -8.089 47.057 1.00 59.09 86 HIS A O 1
ATOM 644 N N . HIS A 1 87 ? -26.986 -6.161 45.890 1.00 55.78 87 HIS A N 1
ATOM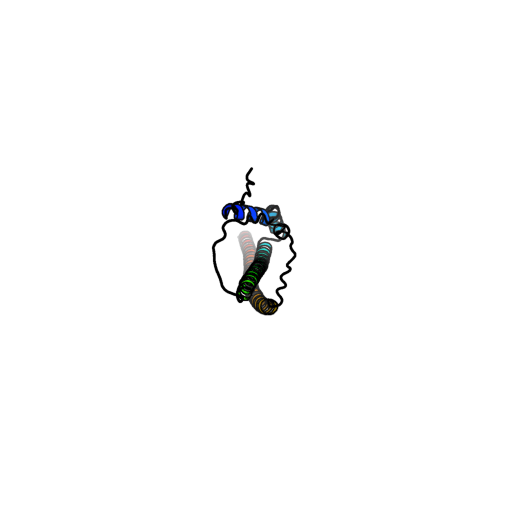 645 C CA . HIS A 1 87 ? -27.270 -5.265 47.013 1.00 55.78 87 HIS A CA 1
ATOM 646 C C . HIS A 1 87 ? -28.758 -5.262 47.432 1.00 55.78 87 HIS A C 1
ATOM 648 O O . HIS A 1 87 ? -29.066 -5.035 48.606 1.00 55.78 87 HIS A O 1
ATOM 654 N N . ASP A 1 88 ? -29.679 -5.595 46.522 1.00 55.78 88 ASP A N 1
ATOM 655 C CA . ASP A 1 88 ? -31.115 -5.727 46.827 1.00 55.78 88 ASP A CA 1
ATOM 656 C C . ASP A 1 88 ? -31.453 -7.020 47.596 1.00 55.78 88 ASP A C 1
ATOM 658 O O . ASP A 1 88 ? -32.421 -7.077 48.359 1.00 55.78 88 ASP A O 1
ATOM 662 N N . VAL A 1 89 ? -30.637 -8.070 47.455 1.00 55.28 89 VAL A N 1
ATOM 663 C CA . VAL A 1 89 ? -30.900 -9.374 48.092 1.00 55.28 89 VAL A CA 1
ATOM 664 C C . VAL A 1 89 ? -30.571 -9.362 49.590 1.00 55.28 89 VAL A C 1
ATOM 666 O O . VAL A 1 89 ? -31.241 -10.047 50.361 1.00 55.28 89 VAL A O 1
ATOM 669 N N . ASP A 1 90 ? -29.617 -8.539 50.034 1.00 50.41 90 ASP A N 1
ATOM 670 C CA . ASP A 1 90 ? -29.252 -8.432 51.459 1.00 50.41 90 ASP A CA 1
ATOM 671 C C . ASP A 1 90 ? -30.242 -7.568 52.272 1.00 50.41 90 ASP A C 1
ATOM 673 O O . ASP A 1 90 ? -30.275 -7.615 53.499 1.00 50.41 90 ASP A O 1
ATOM 677 N N . SER A 1 91 ? -31.129 -6.833 51.590 1.00 52.22 91 SER A N 1
ATOM 678 C CA . SER A 1 91 ? -32.182 -6.025 52.226 1.00 52.22 91 SER A CA 1
ATOM 679 C C . SER A 1 91 ? -33.456 -6.823 52.548 1.00 52.22 91 SER A C 1
ATOM 681 O O . SER A 1 91 ? -34.361 -6.295 53.190 1.00 52.22 91 SER A O 1
ATOM 683 N N . THR A 1 92 ? -33.548 -8.098 52.138 1.00 51.44 92 THR A N 1
ATOM 684 C CA . THR A 1 92 ? -34.770 -8.922 52.285 1.00 51.44 92 THR A CA 1
ATOM 685 C C . THR A 1 92 ? -34.650 -9.989 53.385 1.00 51.44 92 THR A C 1
ATOM 687 O O . THR A 1 92 ? -35.261 -11.052 53.312 1.00 51.44 92 THR A O 1
ATOM 690 N N . SER A 1 93 ? -33.875 -9.726 54.440 1.00 49.75 93 SER A N 1
ATOM 691 C CA . SER A 1 93 ? -33.876 -10.557 55.653 1.00 49.75 93 SER A CA 1
ATOM 692 C C . SER A 1 93 ? -34.370 -9.755 56.855 1.00 49.75 93 SER A C 1
ATOM 694 O O . SER A 1 93 ? -33.600 -9.384 57.739 1.00 49.75 93 SER A O 1
ATOM 696 N N . GLY A 1 94 ? -35.677 -9.495 56.897 1.00 48.31 94 GLY A N 1
ATOM 697 C CA . GLY A 1 94 ? -36.318 -8.856 58.041 1.00 48.31 94 GLY A CA 1
ATOM 698 C C . GLY A 1 94 ? -37.843 -8.863 57.966 1.00 48.31 94 GLY A C 1
ATOM 699 O O . GLY A 1 94 ? -38.423 -7.896 57.498 1.00 48.31 94 GLY A O 1
ATOM 700 N N . ASN A 1 95 ? -38.435 -9.928 58.515 1.00 40.94 95 ASN A N 1
ATOM 701 C CA . ASN A 1 95 ? -39.814 -10.075 59.007 1.00 40.94 95 ASN A CA 1
ATOM 702 C C . ASN A 1 95 ? -40.999 -10.029 58.018 1.00 40.94 95 ASN A C 1
ATOM 704 O O . ASN A 1 95 ? -41.326 -9.006 57.431 1.00 40.94 95 ASN A O 1
ATOM 708 N N . ASP A 1 96 ? -41.648 -11.195 57.936 1.00 53.00 96 ASP A N 1
ATOM 709 C CA . ASP A 1 96 ? -43.080 -11.511 58.061 1.00 53.00 96 ASP A CA 1
ATOM 710 C C . ASP A 1 96 ? -44.168 -10.428 57.861 1.00 53.00 96 ASP A C 1
ATOM 712 O O . ASP A 1 96 ? -44.123 -9.323 58.394 1.00 53.00 96 ASP A O 1
ATOM 716 N N . ASP A 1 97 ? -45.243 -10.919 57.231 1.00 44.12 97 ASP A N 1
ATOM 717 C CA . ASP A 1 97 ? -46.652 -10.507 57.300 1.00 44.12 97 ASP A CA 1
ATOM 718 C C . ASP A 1 97 ? -47.239 -9.506 56.278 1.00 44.12 97 ASP A C 1
ATOM 720 O O . ASP A 1 97 ? -47.000 -8.306 56.262 1.00 44.12 97 ASP A O 1
ATOM 724 N N . GLU A 1 98 ? -48.164 -10.082 55.499 1.00 46.78 98 GLU A N 1
ATOM 725 C CA . GLU A 1 98 ? -49.456 -9.544 55.067 1.00 46.78 98 GLU A CA 1
ATOM 726 C C . GLU A 1 98 ? -49.561 -8.282 54.174 1.00 46.78 98 GLU A C 1
ATOM 728 O O . GLU A 1 98 ? -49.380 -7.142 54.578 1.00 46.78 98 GLU A O 1
ATOM 733 N N . ARG A 1 99 ? -50.194 -8.551 53.017 1.00 41.00 99 ARG A N 1
ATOM 734 C CA . ARG A 1 99 ? -51.202 -7.746 52.295 1.00 41.00 99 ARG A CA 1
ATOM 735 C C . ARG A 1 99 ? -50.727 -6.722 51.263 1.00 41.00 99 ARG A C 1
ATOM 737 O O . ARG A 1 99 ? -50.139 -5.690 51.547 1.00 41.00 99 ARG A O 1
ATOM 744 N N . GLN A 1 100 ? -51.199 -6.987 50.040 1.00 50.56 100 GLN A N 1
ATOM 745 C CA . GLN A 1 100 ? -51.459 -6.011 48.986 1.00 50.56 100 GLN A CA 1
ATOM 746 C C . GLN A 1 100 ? -52.011 -4.699 49.566 1.00 50.56 100 GLN A C 1
ATOM 748 O O . GLN A 1 100 ? -53.146 -4.660 50.046 1.00 50.56 100 GLN A O 1
ATOM 753 N N . SER A 1 101 ? -51.249 -3.617 49.432 1.00 39.16 101 SER A N 1
ATOM 754 C CA . SER A 1 101 ? -51.798 -2.270 49.336 1.00 39.16 101 SER A CA 1
ATOM 755 C C . SER A 1 101 ? -51.478 -1.734 47.939 1.00 39.16 101 SER A C 1
ATOM 757 O O . SER A 1 101 ? -50.336 -1.628 47.500 1.00 39.16 101 SER A O 1
ATOM 759 N N . LEU A 1 102 ? -52.548 -1.535 47.178 1.00 52.47 102 LEU A N 1
ATOM 760 C CA . LEU A 1 102 ? -52.548 -0.884 45.879 1.00 52.47 102 LEU A CA 1
ATOM 761 C C . LEU A 1 102 ? -52.310 0.619 46.081 1.00 52.47 102 LEU A C 1
ATOM 763 O O . LEU A 1 102 ? -52.953 1.219 46.940 1.00 52.47 102 LEU A O 1
ATOM 767 N N . LEU A 1 103 ? -51.502 1.197 45.184 1.00 46.97 103 LEU A N 1
ATOM 768 C CA . LEU A 1 103 ? -51.272 2.629 44.938 1.00 46.97 103 LEU A CA 1
ATOM 769 C C . LEU A 1 103 ? -50.249 3.326 45.853 1.00 46.97 103 LEU A C 1
ATOM 771 O O . LEU A 1 103 ? -50.600 3.935 46.861 1.00 46.97 103 LEU A O 1
ATOM 775 N N . HIS A 1 104 ? -49.003 3.404 45.380 1.00 35.94 104 HIS A N 1
ATOM 776 C CA . HIS A 1 104 ? -48.204 4.613 45.570 1.00 35.94 104 HIS A CA 1
ATOM 777 C C . HIS A 1 104 ? -47.616 5.039 44.222 1.00 35.94 104 HIS A C 1
ATOM 779 O O . HIS A 1 104 ? -46.910 4.277 43.568 1.00 35.94 104 HIS A O 1
ATOM 785 N N . ASN A 1 105 ? -48.030 6.224 43.772 1.00 49.53 105 ASN A N 1
ATOM 786 C CA . ASN A 1 105 ? -47.483 6.909 42.611 1.00 49.53 105 ASN A CA 1
ATOM 787 C C . ASN A 1 105 ? -46.051 7.327 42.941 1.00 49.53 105 ASN A C 1
ATOM 789 O O . ASN A 1 105 ? -45.873 8.321 43.639 1.00 49.53 105 ASN A O 1
ATOM 793 N N . ASP A 1 106 ? -45.065 6.626 42.395 1.00 37.69 106 ASP A N 1
ATOM 794 C CA . ASP A 1 106 ? -43.719 7.175 42.279 1.00 37.69 106 ASP A CA 1
ATOM 795 C C . ASP A 1 106 ? -43.616 7.970 40.976 1.00 37.69 106 ASP A C 1
ATOM 797 O O . ASP A 1 106 ? -43.185 7.498 39.924 1.00 37.69 106 ASP A O 1
ATOM 801 N N . ASP A 1 107 ? -44.064 9.219 41.087 1.00 41.59 107 ASP A N 1
ATOM 802 C CA . ASP A 1 107 ? -43.422 10.355 40.436 1.00 41.59 107 ASP A CA 1
ATOM 803 C C . ASP A 1 107 ? -42.057 10.547 41.116 1.00 41.59 107 ASP A C 1
ATOM 805 O O . ASP A 1 107 ? -41.886 11.378 42.004 1.00 41.59 107 ASP A O 1
ATOM 809 N N . SER A 1 108 ? -41.096 9.699 40.759 1.00 42.00 108 SER A N 1
ATOM 810 C CA . SER A 1 108 ? -39.682 9.923 41.034 1.00 42.00 108 SER A CA 1
ATOM 811 C C . SER A 1 108 ? -38.990 10.122 39.696 1.00 42.00 108 SER A C 1
ATOM 813 O O . SER A 1 108 ? -38.557 9.197 39.008 1.00 42.00 108 SER A O 1
ATOM 815 N N . THR A 1 109 ? -39.006 11.390 39.284 1.00 38.00 109 THR A N 1
ATOM 816 C CA . THR A 1 109 ? -37.859 12.085 38.697 1.00 38.00 109 THR A CA 1
ATOM 817 C C . THR A 1 109 ? -36.715 11.149 38.326 1.00 38.00 109 THR A C 1
ATOM 819 O O . THR A 1 109 ? -35.837 10.851 39.134 1.00 38.00 109 THR A O 1
ATOM 822 N N . SER A 1 110 ? -36.719 10.712 37.066 1.00 39.94 110 SER A N 1
ATOM 823 C CA . SER A 1 110 ? -35.531 10.201 36.386 1.00 39.94 110 SER A CA 1
ATOM 824 C C . SER A 1 110 ? -34.555 11.369 36.208 1.00 39.94 110 SER A C 1
ATOM 826 O O . SER A 1 110 ? -34.373 11.893 35.109 1.00 39.94 110 SER A O 1
ATOM 828 N N . GLU A 1 111 ? -34.019 11.858 37.323 1.00 38.97 111 GLU A N 1
ATOM 829 C CA . GLU A 1 111 ? -32.914 12.796 37.345 1.00 38.97 111 GLU A CA 1
ATOM 830 C C . GLU A 1 111 ? -31.669 12.056 36.853 1.00 38.97 111 GLU A C 1
ATOM 832 O O . GLU A 1 111 ? -31.182 11.102 37.449 1.00 38.97 111 GLU A O 1
ATOM 837 N N . ASP A 1 112 ? -31.192 12.538 35.713 1.00 40.97 112 ASP A N 1
ATOM 838 C CA . ASP A 1 112 ? -29.771 12.661 35.426 1.00 40.97 112 ASP A CA 1
ATOM 839 C C . ASP A 1 112 ? -28.973 11.379 35.139 1.00 40.97 112 ASP A C 1
ATOM 841 O O . ASP A 1 112 ? -27.937 11.096 35.732 1.00 40.97 112 ASP A O 1
ATOM 845 N N . HIS A 1 113 ? -29.397 10.623 34.124 1.00 43.34 113 HIS A N 1
ATOM 846 C CA . HIS A 1 113 ? -28.496 9.714 33.389 1.00 43.34 113 HIS A CA 1
ATOM 847 C C . HIS A 1 113 ? -28.279 10.129 31.927 1.00 43.34 113 HIS A C 1
ATOM 849 O O . HIS A 1 113 ? -27.685 9.396 31.138 1.00 43.34 113 HIS A O 1
ATOM 855 N N . THR A 1 114 ? -28.741 11.320 31.538 1.00 47.12 114 THR A N 1
ATOM 856 C CA . THR A 1 114 ? -28.559 11.839 30.173 1.00 47.12 114 THR A CA 1
ATOM 857 C C . THR A 1 114 ? -27.333 12.735 30.011 1.00 47.12 114 THR A C 1
ATOM 859 O O . THR A 1 114 ? -26.966 13.021 28.873 1.00 47.12 114 THR A O 1
ATOM 862 N N . ALA A 1 115 ? -26.691 13.165 31.104 1.00 44.75 115 ALA A N 1
ATOM 863 C CA . ALA A 1 115 ? -25.501 14.015 31.045 1.00 44.75 115 ALA A CA 1
ATOM 864 C C . ALA A 1 115 ? -24.209 13.244 30.701 1.00 44.75 115 ALA A C 1
ATOM 866 O O . ALA A 1 115 ? -23.336 13.796 30.037 1.00 44.75 115 ALA A O 1
ATOM 867 N N . ASP A 1 116 ? -24.126 11.952 31.032 1.00 50.25 116 ASP A N 1
ATOM 868 C CA . ASP A 1 116 ? -22.885 11.168 30.894 1.00 50.25 116 ASP A CA 1
ATOM 869 C C . ASP A 1 116 ? -22.721 10.430 29.557 1.00 50.25 116 ASP A C 1
ATOM 871 O O . ASP A 1 116 ? -21.684 9.822 29.297 1.00 50.25 116 ASP A O 1
ATOM 875 N N . LEU A 1 117 ? -23.705 10.489 28.652 1.00 49.38 117 LEU A N 1
ATOM 876 C CA . LEU A 1 117 ? -23.634 9.733 27.391 1.00 49.38 117 LEU A CA 1
ATOM 877 C C . LEU A 1 117 ? -22.584 10.289 26.400 1.00 49.38 117 LEU A C 1
ATOM 879 O O . LEU A 1 117 ? -22.224 9.612 25.437 1.00 49.38 117 LEU A O 1
ATOM 883 N N . PHE A 1 118 ? -22.097 11.515 26.619 1.00 48.75 118 PHE A N 1
ATOM 884 C CA . PHE A 1 118 ? -21.106 12.183 25.762 1.00 48.75 118 PHE A CA 1
ATOM 885 C C . PHE A 1 118 ? -19.855 12.652 26.504 1.00 48.75 118 PHE A C 1
ATOM 887 O O . PHE A 1 118 ? -18.958 13.220 25.875 1.00 48.75 118 PHE A O 1
ATOM 894 N N . GLU A 1 119 ? -19.756 12.408 27.811 1.00 45.50 119 GLU A N 1
ATOM 895 C CA . GLU A 1 119 ? -18.518 12.688 28.518 1.00 45.50 119 GLU A CA 1
ATOM 896 C C . GLU A 1 119 ? -17.535 11.549 28.224 1.00 45.50 119 GLU A C 1
ATOM 898 O O . GLU A 1 119 ? -17.712 10.403 28.638 1.00 45.50 119 GLU A O 1
ATOM 903 N N . ILE A 1 120 ? -16.473 11.847 27.468 1.00 54.28 120 ILE A N 1
ATOM 904 C CA . ILE A 1 120 ? -15.313 10.956 27.326 1.00 54.28 120 ILE A CA 1
ATOM 905 C C . ILE A 1 120 ? -14.559 10.987 28.669 1.00 54.28 120 ILE A C 1
ATOM 907 O O . ILE A 1 120 ? -13.444 11.489 28.764 1.00 54.28 120 ILE A O 1
ATOM 911 N N . SER A 1 121 ? -15.197 10.510 29.738 1.00 50.97 121 SER A N 1
ATOM 912 C CA . SER A 1 121 ? -14.651 10.497 31.100 1.00 50.97 121 SER A CA 1
ATOM 913 C C . SER A 1 121 ? -13.828 9.226 31.347 1.00 50.97 121 SER A C 1
ATOM 915 O O . SER A 1 121 ? -12.918 9.188 32.175 1.00 50.97 121 SER A O 1
ATOM 917 N N . LYS A 1 122 ? -14.081 8.164 30.568 1.00 55.50 122 LYS A N 1
ATOM 918 C CA . LYS A 1 122 ? -13.463 6.849 30.765 1.00 55.50 122 LYS A CA 1
ATOM 919 C C . LYS A 1 122 ? -12.311 6.597 29.792 1.00 55.50 122 LYS A C 1
ATOM 921 O O . LYS A 1 122 ? -12.503 6.116 28.676 1.00 55.50 122 LYS A O 1
ATOM 926 N N . LYS A 1 123 ? -11.087 6.889 30.235 1.00 59.31 123 LYS A N 1
ATOM 927 C CA . LYS A 1 123 ? -9.857 6.470 29.549 1.00 59.31 123 LYS A CA 1
ATOM 928 C C . LYS A 1 123 ? -9.608 4.984 29.828 1.00 59.31 123 LYS A C 1
ATOM 930 O O . LYS A 1 123 ? -9.363 4.602 30.967 1.00 59.31 123 LYS A O 1
ATOM 935 N N . VAL A 1 124 ? -9.655 4.146 28.794 1.00 61.81 124 VAL A N 1
ATOM 936 C CA . VAL A 1 124 ? -9.260 2.732 28.896 1.00 61.81 124 VAL A CA 1
ATOM 937 C C . VAL A 1 124 ? -7.767 2.627 28.576 1.00 61.81 124 VAL A C 1
ATOM 939 O O . VAL A 1 124 ? -7.374 2.678 27.413 1.00 61.81 124 VAL A O 1
ATOM 942 N N . GLU A 1 125 ? -6.920 2.517 29.603 1.00 60.06 125 GLU A N 1
ATOM 943 C CA . GLU A 1 125 ? -5.491 2.228 29.430 1.00 60.06 125 GLU A CA 1
ATOM 944 C C . GLU A 1 125 ? -5.282 0.719 29.252 1.00 60.06 125 GLU A C 1
ATOM 946 O O . GLU A 1 125 ? -5.395 -0.064 30.196 1.00 60.06 125 GLU A O 1
ATOM 951 N N . MET A 1 126 ? -4.977 0.286 28.028 1.00 56.53 126 MET A N 1
ATOM 952 C CA . MET A 1 126 ? -4.558 -1.092 27.779 1.00 56.53 126 MET A CA 1
ATOM 953 C C . MET A 1 126 ? -3.078 -1.247 28.142 1.00 56.53 126 MET A C 1
ATOM 955 O O . MET A 1 126 ? -2.204 -1.055 27.309 1.00 56.53 126 MET A O 1
ATOM 959 N N . VAL A 1 127 ? -2.780 -1.583 29.397 1.00 54.19 127 VAL A N 1
ATOM 960 C CA . VAL A 1 127 ? -1.395 -1.880 29.823 1.00 54.19 127 VAL A CA 1
ATOM 961 C C . VAL A 1 127 ? -1.054 -3.367 29.610 1.00 54.19 127 VAL A C 1
ATOM 963 O O . VAL A 1 127 ? 0.093 -3.718 29.367 1.00 54.19 127 VAL A O 1
ATOM 966 N N . SER A 1 128 ? -2.050 -4.269 29.579 1.00 50.50 128 SER A N 1
ATOM 967 C CA . SER A 1 128 ? -1.807 -5.698 29.276 1.00 50.50 128 SER A CA 1
ATOM 968 C C . SER A 1 128 ? -1.602 -6.007 27.783 1.00 50.50 128 SER A C 1
ATOM 970 O O . SER A 1 128 ? -1.169 -7.105 27.434 1.00 50.50 128 SER A O 1
ATOM 972 N N . SER A 1 129 ? -1.856 -5.038 26.896 1.00 54.75 129 SER A N 1
ATOM 973 C CA . SER A 1 129 ? -1.615 -5.177 25.458 1.00 54.75 129 SER A CA 1
ATOM 974 C C . SER A 1 129 ? -0.142 -5.056 25.082 1.00 54.75 129 SER A C 1
ATOM 976 O O . SER A 1 129 ? 0.182 -5.345 23.942 1.00 54.75 129 SER A O 1
ATOM 978 N N . GLU A 1 130 ? 0.764 -4.666 25.983 1.00 54.38 130 GLU A N 1
ATOM 979 C CA . GLU A 1 130 ? 2.186 -4.496 25.642 1.00 54.38 130 GLU A CA 1
ATOM 980 C C . GLU A 1 130 ? 2.876 -5.815 25.261 1.00 54.38 130 GLU A C 1
ATOM 982 O O . GLU A 1 130 ? 3.690 -5.837 24.343 1.00 54.38 130 GLU A O 1
ATOM 987 N N . ILE A 1 131 ? 2.524 -6.941 25.896 1.00 54.88 131 ILE A N 1
ATOM 988 C CA . ILE A 1 131 ? 3.107 -8.257 25.563 1.00 54.88 131 ILE A CA 1
ATOM 989 C C . ILE A 1 131 ? 2.562 -8.778 24.226 1.00 54.88 131 ILE A C 1
ATOM 991 O O . ILE A 1 131 ? 3.319 -9.317 23.418 1.00 54.88 131 ILE A O 1
ATOM 995 N N . ILE A 1 132 ? 1.263 -8.591 23.974 1.00 58.12 132 ILE A N 1
ATOM 996 C CA . ILE A 1 132 ? 0.626 -8.947 22.697 1.00 58.12 132 ILE A CA 1
ATOM 997 C C . ILE A 1 132 ? 1.163 -8.044 21.583 1.00 58.12 132 ILE A C 1
ATOM 999 O O . ILE A 1 132 ? 1.556 -8.545 20.534 1.00 58.12 132 ILE A O 1
ATOM 1003 N N . ALA A 1 133 ? 1.282 -6.741 21.840 1.00 57.09 133 ALA A N 1
ATOM 1004 C CA . ALA A 1 133 ? 1.902 -5.786 20.935 1.00 57.09 133 ALA A CA 1
ATOM 1005 C C . ALA A 1 133 ? 3.357 -6.165 20.652 1.00 57.09 133 ALA A C 1
ATOM 1007 O O . ALA A 1 133 ? 3.767 -6.138 19.502 1.00 57.09 133 ALA A O 1
ATOM 1008 N N . MET A 1 134 ? 4.133 -6.603 21.646 1.00 55.00 134 MET A N 1
ATOM 1009 C CA . MET A 1 134 ? 5.517 -7.022 21.416 1.00 55.00 134 MET A CA 1
ATOM 1010 C C . MET A 1 134 ? 5.620 -8.284 20.544 1.00 55.00 134 MET A C 1
ATOM 1012 O O . MET A 1 134 ? 6.482 -8.348 19.667 1.00 55.00 134 MET A O 1
ATOM 1016 N N . TYR A 1 135 ? 4.733 -9.270 20.725 1.00 56.84 135 TYR A N 1
ATOM 1017 C CA . TYR A 1 135 ? 4.674 -10.449 19.848 1.00 56.84 135 TYR A CA 1
ATOM 1018 C C . TYR A 1 135 ? 4.204 -10.102 18.427 1.00 56.84 135 TYR A C 1
ATOM 1020 O O . TYR A 1 135 ? 4.768 -10.617 17.459 1.00 56.84 135 TYR A O 1
ATOM 1028 N N . MET A 1 136 ? 3.232 -9.198 18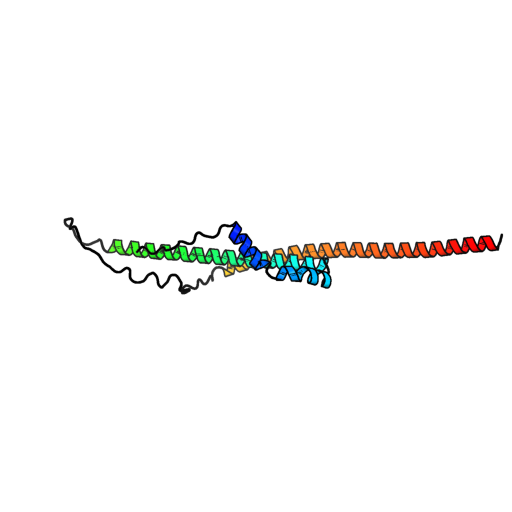.292 1.00 56.56 136 MET A N 1
ATOM 1029 C CA . MET A 1 136 ? 2.778 -8.680 16.998 1.00 56.56 136 MET A CA 1
ATOM 1030 C C . MET A 1 136 ? 3.901 -7.914 16.291 1.00 56.56 136 MET A C 1
ATOM 1032 O O . MET A 1 136 ? 4.249 -8.278 15.173 1.00 56.56 136 MET A O 1
ATOM 1036 N N . VAL A 1 137 ? 4.583 -6.989 16.974 1.00 62.97 137 VAL A N 1
ATOM 1037 C CA . VAL A 1 137 ? 5.759 -6.263 16.457 1.00 62.97 137 VAL A CA 1
ATOM 1038 C C . VAL A 1 137 ? 6.863 -7.224 16.015 1.00 62.97 137 VAL A C 1
ATOM 1040 O O . VAL A 1 137 ? 7.504 -7.024 14.984 1.00 62.97 137 VAL A O 1
ATOM 1043 N N . SER A 1 138 ? 7.078 -8.319 16.746 1.00 60.25 138 SER A N 1
ATOM 1044 C CA . SER A 1 138 ? 8.038 -9.345 16.333 1.00 60.25 138 SER A CA 1
ATOM 1045 C C . SER A 1 138 ? 7.608 -10.054 15.040 1.00 60.25 138 SER A C 1
ATOM 1047 O O . SER A 1 138 ? 8.427 -10.238 14.137 1.00 60.25 138 SER A O 1
ATOM 1049 N N . SER A 1 139 ? 6.320 -10.382 14.899 1.00 62.56 139 SER A N 1
ATOM 1050 C CA . SER A 1 139 ? 5.768 -10.932 13.652 1.00 62.56 139 SER A CA 1
ATOM 1051 C C . SER A 1 139 ? 5.806 -9.931 12.484 1.00 62.56 139 SER A C 1
ATOM 1053 O O . SER A 1 139 ? 6.052 -10.319 11.342 1.00 62.56 139 SER A O 1
ATOM 1055 N N . GLU A 1 140 ? 5.669 -8.636 12.769 1.00 63.19 140 GLU A N 1
ATOM 1056 C CA . GLU A 1 140 ? 5.758 -7.544 11.796 1.00 63.19 140 GLU A CA 1
ATOM 1057 C C . GLU A 1 140 ? 7.184 -7.383 11.260 1.00 63.19 140 GLU A C 1
ATOM 1059 O O . GLU A 1 140 ? 7.378 -7.249 10.051 1.00 63.19 140 GLU A O 1
ATOM 1064 N N . ILE A 1 141 ? 8.198 -7.475 12.129 1.00 66.81 141 ILE A N 1
ATOM 1065 C CA . ILE A 1 141 ? 9.607 -7.472 11.711 1.00 66.81 141 ILE A CA 1
ATOM 1066 C C . ILE A 1 141 ? 9.879 -8.644 10.759 1.00 66.81 141 ILE A C 1
ATOM 1068 O O . ILE A 1 141 ? 10.541 -8.464 9.737 1.00 66.81 141 ILE A O 1
ATOM 1072 N N . ILE A 1 142 ? 9.333 -9.829 11.046 1.00 65.69 142 ILE A N 1
ATOM 1073 C CA . ILE A 1 142 ? 9.477 -11.008 10.179 1.00 65.69 142 ILE A CA 1
ATOM 1074 C C . ILE A 1 142 ? 8.821 -10.768 8.811 1.00 65.69 142 ILE A C 1
ATOM 1076 O O . ILE A 1 142 ? 9.425 -11.083 7.783 1.00 65.69 142 ILE A O 1
ATOM 1080 N N . ALA A 1 143 ? 7.629 -10.169 8.771 1.00 62.69 143 ALA A N 1
ATOM 1081 C CA . ALA A 1 143 ? 6.951 -9.839 7.518 1.00 62.69 143 ALA A CA 1
ATOM 1082 C C . ALA A 1 143 ? 7.735 -8.807 6.684 1.00 62.69 143 ALA A C 1
ATOM 1084 O O . ALA A 1 143 ? 7.883 -8.976 5.473 1.00 62.69 143 ALA A O 1
ATOM 1085 N N . VAL A 1 144 ? 8.312 -7.782 7.320 1.00 67.94 144 VAL A N 1
ATOM 1086 C CA . VAL A 1 144 ? 9.187 -6.808 6.643 1.00 67.94 144 VAL A CA 1
ATOM 1087 C C . VAL A 1 144 ? 10.437 -7.488 6.076 1.00 67.94 144 VAL A C 1
ATOM 1089 O O . VAL A 1 144 ? 10.836 -7.192 4.949 1.00 67.94 144 VAL A O 1
ATOM 1092 N N . TYR A 1 145 ? 11.036 -8.430 6.809 1.00 66.31 145 TYR A N 1
ATOM 1093 C CA . TYR A 1 145 ? 12.175 -9.210 6.314 1.00 66.31 145 TYR A CA 1
ATOM 1094 C C . TYR A 1 145 ? 11.816 -10.082 5.102 1.00 66.31 145 TYR A C 1
ATOM 1096 O O . TYR A 1 145 ? 12.598 -10.143 4.153 1.00 66.31 145 TYR A O 1
ATOM 1104 N N . MET A 1 146 ? 10.635 -10.707 5.100 1.00 60.75 146 MET A N 1
ATOM 1105 C CA . MET A 1 146 ? 10.133 -11.491 3.963 1.00 60.75 146 MET A CA 1
ATOM 1106 C C . MET A 1 146 ? 9.994 -10.620 2.710 1.00 60.75 146 MET A C 1
ATOM 1108 O O . MET A 1 146 ? 10.613 -10.918 1.689 1.00 60.75 146 MET A O 1
ATOM 1112 N N . VAL A 1 147 ? 9.286 -9.491 2.812 1.00 70.50 147 VAL A N 1
ATOM 1113 C CA . VAL A 1 147 ? 9.108 -8.559 1.686 1.00 70.50 147 VAL A CA 1
ATOM 1114 C C . VAL A 1 147 ? 10.459 -8.014 1.206 1.00 70.50 147 VAL A C 1
ATOM 1116 O O . VAL A 1 147 ? 10.723 -7.960 0.006 1.00 70.50 147 VAL A O 1
ATOM 1119 N N . SER A 1 148 ? 11.361 -7.666 2.131 1.00 70.31 148 SER A N 1
ATOM 1120 C CA . SER A 1 148 ? 12.719 -7.209 1.802 1.00 70.31 148 SER A CA 1
ATOM 1121 C C . SER A 1 148 ? 13.503 -8.255 0.998 1.00 70.31 148 SER A C 1
ATOM 1123 O O . SER A 1 148 ? 14.157 -7.920 0.009 1.00 70.31 148 SER A O 1
ATOM 1125 N N . SER A 1 149 ? 13.391 -9.537 1.360 1.00 68.75 149 SER A N 1
ATOM 1126 C CA . SER A 1 149 ? 14.054 -10.626 0.632 1.00 68.75 149 SER A CA 1
ATOM 1127 C C . SER A 1 149 ? 13.531 -10.806 -0.799 1.00 68.75 149 SER A C 1
ATOM 1129 O O . SER A 1 149 ? 14.324 -11.025 -1.717 1.00 68.75 149 SER A O 1
ATOM 1131 N N . GLU A 1 150 ? 12.229 -10.621 -1.025 1.00 72.06 150 GLU A N 1
ATOM 1132 C CA . GLU A 1 150 ? 11.627 -10.668 -2.364 1.00 72.06 150 GLU A CA 1
ATOM 1133 C C . GLU A 1 150 ? 12.064 -9.471 -3.223 1.00 72.06 150 GLU A C 1
ATOM 1135 O O . GLU A 1 150 ? 12.367 -9.627 -4.409 1.00 72.06 150 GLU A O 1
ATOM 1140 N N . ILE A 1 151 ? 12.182 -8.282 -2.622 1.00 72.38 151 ILE A N 1
ATOM 1141 C CA . ILE A 1 151 ? 12.706 -7.084 -3.297 1.00 72.38 151 ILE A CA 1
ATOM 1142 C C . ILE A 1 151 ? 14.159 -7.300 -3.738 1.00 72.38 151 ILE A C 1
ATOM 1144 O O . ILE A 1 151 ? 14.522 -6.951 -4.864 1.00 72.38 151 ILE A O 1
ATOM 1148 N N . ILE A 1 152 ? 14.989 -7.901 -2.880 1.00 74.88 152 ILE A N 1
ATOM 1149 C CA . ILE A 1 152 ? 16.381 -8.232 -3.214 1.00 74.88 152 ILE A CA 1
ATOM 1150 C C . ILE A 1 152 ? 16.429 -9.214 -4.392 1.00 74.88 152 ILE A C 1
ATOM 1152 O O . ILE A 1 152 ? 17.204 -9.001 -5.325 1.00 74.88 152 ILE A O 1
ATOM 1156 N N . ALA A 1 153 ? 15.581 -10.247 -4.398 1.00 70.25 153 ALA A N 1
ATOM 1157 C CA . ALA A 1 153 ? 15.509 -11.201 -5.504 1.00 70.25 153 ALA A CA 1
ATOM 1158 C C . ALA A 1 153 ? 15.121 -10.522 -6.831 1.00 70.25 153 ALA A C 1
ATOM 1160 O O . ALA A 1 153 ? 15.744 -10.769 -7.863 1.00 70.25 153 ALA A O 1
ATOM 1161 N N . MET A 1 154 ? 14.153 -9.604 -6.803 1.00 71.19 154 MET A N 1
ATOM 1162 C CA . MET A 1 154 ? 13.777 -8.812 -7.977 1.00 71.19 154 MET A CA 1
ATOM 1163 C C . MET A 1 154 ? 14.934 -7.932 -8.481 1.00 71.19 154 MET A C 1
ATOM 1165 O O . MET A 1 154 ? 15.136 -7.819 -9.692 1.00 71.19 154 MET A O 1
ATOM 1169 N N . TYR A 1 155 ? 15.719 -7.335 -7.579 1.00 77.62 155 TYR A N 1
ATOM 1170 C CA . TYR A 1 155 ? 16.889 -6.539 -7.960 1.00 77.62 155 TYR A CA 1
ATOM 1171 C C . TYR A 1 155 ? 17.979 -7.395 -8.622 1.00 77.62 155 TYR A C 1
ATOM 1173 O O . TYR A 1 155 ? 18.568 -6.971 -9.617 1.00 77.62 155 TYR A O 1
ATOM 1181 N N . MET A 1 156 ? 18.201 -8.616 -8.123 1.00 73.12 156 MET A N 1
ATOM 1182 C CA . MET A 1 156 ? 19.131 -9.572 -8.735 1.00 73.12 156 MET A CA 1
ATOM 1183 C C . MET A 1 156 ? 18.718 -9.899 -10.174 1.00 73.12 156 MET A C 1
ATOM 1185 O O . MET A 1 156 ? 19.514 -9.703 -11.092 1.00 73.12 156 MET A O 1
ATOM 1189 N N . VAL A 1 157 ? 17.453 -10.271 -10.396 1.00 82.88 157 VAL A N 1
ATOM 1190 C CA . VAL A 1 157 ? 16.936 -10.568 -11.746 1.00 82.88 157 VAL A CA 1
ATOM 1191 C C . VAL A 1 157 ? 17.046 -9.349 -12.671 1.00 82.88 157 VAL A C 1
ATOM 1193 O O . VAL A 1 157 ? 17.459 -9.469 -13.822 1.00 82.88 157 VAL A O 1
ATOM 1196 N N . SER A 1 158 ? 16.731 -8.150 -12.173 1.00 79.56 158 SER A N 1
ATOM 1197 C CA . SER A 1 158 ? 16.872 -6.910 -12.948 1.00 79.56 158 SER A CA 1
ATOM 1198 C C . SER A 1 158 ? 18.325 -6.653 -13.373 1.00 79.56 158 SER A C 1
ATOM 1200 O O . SER A 1 158 ? 18.587 -6.284 -14.520 1.00 79.56 158 SER A O 1
ATOM 1202 N N . SER A 1 159 ? 19.290 -6.910 -12.483 1.00 79.56 159 SER A N 1
ATOM 1203 C CA . SER A 1 159 ? 20.715 -6.740 -12.788 1.00 79.56 159 SER A CA 1
ATOM 1204 C C . SER A 1 159 ? 21.212 -7.690 -13.887 1.00 79.56 159 SER A C 1
ATOM 1206 O O . SER A 1 159 ? 21.991 -7.276 -14.749 1.00 79.56 159 SER A O 1
ATOM 1208 N N . GLU A 1 160 ? 20.702 -8.924 -13.927 1.00 83.75 160 GLU A N 1
ATOM 1209 C CA . GLU A 1 160 ? 21.020 -9.902 -14.975 1.00 83.75 160 GLU A CA 1
ATOM 1210 C C . GLU A 1 160 ? 20.467 -9.473 -16.342 1.00 83.75 160 GLU A C 1
ATOM 1212 O O . GLU A 1 160 ? 21.158 -9.579 -17.360 1.00 83.75 160 GLU A O 1
ATOM 1217 N N . ILE A 1 161 ? 19.250 -8.917 -16.374 1.00 82.31 161 ILE A N 1
ATOM 1218 C CA . ILE A 1 161 ? 18.639 -8.381 -17.602 1.00 82.31 161 ILE A CA 1
ATOM 1219 C C . ILE A 1 161 ? 19.465 -7.209 -18.153 1.00 82.31 161 ILE A C 1
ATOM 1221 O O . ILE A 1 161 ? 19.716 -7.141 -19.359 1.00 82.31 161 ILE A O 1
ATOM 1225 N N . ILE A 1 162 ? 19.933 -6.304 -17.286 1.00 85.12 162 ILE A N 1
ATOM 1226 C CA . ILE A 1 162 ? 20.793 -5.180 -17.691 1.00 85.12 162 ILE A CA 1
ATOM 1227 C C . ILE A 1 162 ? 22.106 -5.694 -18.298 1.00 85.12 162 ILE A C 1
ATOM 1229 O O . ILE A 1 162 ? 22.533 -5.197 -19.342 1.00 85.12 162 ILE A O 1
ATOM 1233 N N . ALA A 1 163 ? 22.729 -6.708 -17.692 1.00 84.81 163 ALA A N 1
ATOM 1234 C CA . ALA A 1 163 ? 23.967 -7.294 -18.206 1.00 84.81 163 ALA A CA 1
ATOM 1235 C C . ALA A 1 163 ? 23.772 -7.914 -19.601 1.00 84.81 163 ALA A C 1
ATOM 1237 O O . ALA A 1 163 ? 24.593 -7.705 -20.497 1.00 84.81 163 ALA A O 1
ATOM 1238 N N . MET A 1 164 ? 22.654 -8.611 -19.819 1.00 85.94 164 MET A N 1
ATOM 1239 C CA . MET A 1 164 ? 22.301 -9.161 -21.130 1.00 85.94 164 MET A CA 1
ATOM 1240 C C . MET A 1 164 ? 22.160 -8.064 -22.195 1.00 85.94 164 MET A C 1
ATOM 1242 O O . MET A 1 164 ? 22.643 -8.223 -23.318 1.00 85.94 164 MET A O 1
ATOM 1246 N N . TYR A 1 165 ? 21.544 -6.932 -21.841 1.00 87.19 165 TYR A N 1
ATOM 1247 C CA . TYR A 1 165 ? 21.389 -5.802 -22.757 1.00 87.19 165 TYR A CA 1
ATOM 1248 C C . TYR A 1 165 ? 22.734 -5.161 -23.126 1.00 87.19 165 TYR A C 1
ATOM 1250 O O . TYR A 1 165 ? 22.956 -4.833 -24.294 1.00 87.19 165 TYR A O 1
ATOM 1258 N N . MET A 1 166 ? 23.658 -5.046 -22.165 1.00 86.62 166 MET A N 1
ATOM 1259 C CA . MET A 1 166 ? 25.018 -4.555 -22.422 1.00 86.62 166 MET A CA 1
ATOM 1260 C C . MET A 1 166 ? 25.730 -5.432 -23.460 1.00 86.62 166 MET A C 1
ATOM 1262 O O . MET A 1 166 ? 26.151 -4.924 -24.501 1.00 86.62 166 MET A O 1
ATOM 1266 N N . VAL A 1 167 ? 25.758 -6.752 -23.243 1.00 92.56 167 VAL A N 1
ATOM 1267 C CA . VAL A 1 167 ? 26.378 -7.709 -24.179 1.00 92.56 167 VAL A CA 1
ATOM 1268 C C . VAL A 1 167 ? 25.723 -7.640 -25.561 1.00 92.56 167 VAL A C 1
ATOM 1270 O O . VAL A 1 167 ? 26.410 -7.616 -26.583 1.00 92.56 167 VAL A O 1
ATOM 1273 N N . SER A 1 168 ? 24.391 -7.556 -25.624 1.00 90.06 168 SER A N 1
ATOM 1274 C CA . SER A 1 168 ? 23.686 -7.433 -26.904 1.00 90.06 168 SER A CA 1
ATOM 1275 C C . SER A 1 168 ? 24.067 -6.159 -27.662 1.00 90.06 168 SER A C 1
ATOM 1277 O O . SER A 1 168 ? 24.151 -6.190 -28.890 1.00 90.06 168 SER A O 1
ATOM 1279 N N . SER A 1 169 ? 24.292 -5.044 -26.965 1.00 88.19 169 SER A N 1
ATOM 1280 C CA . SER A 1 169 ? 24.660 -3.780 -27.612 1.00 88.19 169 SER A CA 1
ATOM 1281 C C . SER A 1 169 ? 26.077 -3.810 -28.200 1.00 88.19 169 SER A C 1
ATOM 1283 O O . SER A 1 169 ? 26.286 -3.319 -29.311 1.00 88.19 169 SER A O 1
ATOM 1285 N N . GLU A 1 170 ? 27.023 -4.474 -27.531 1.00 91.38 170 GLU A N 1
ATOM 1286 C CA . GLU A 1 170 ? 28.377 -4.704 -28.052 1.00 91.38 170 GLU A CA 1
ATOM 1287 C C . GLU A 1 170 ? 28.369 -5.580 -29.314 1.00 91.38 170 GLU A C 1
ATOM 1289 O O . GLU A 1 170 ? 29.065 -5.279 -30.287 1.00 91.38 170 GLU A O 1
ATOM 1294 N N . ILE A 1 171 ? 27.535 -6.628 -29.346 1.00 89.06 171 ILE A N 1
ATOM 1295 C CA . ILE A 1 171 ? 27.379 -7.484 -30.533 1.00 89.06 171 ILE A CA 1
ATOM 1296 C C . ILE A 1 171 ? 26.849 -6.673 -31.723 1.00 89.06 171 ILE A C 1
ATOM 1298 O O . ILE A 1 171 ? 27.362 -6.801 -32.836 1.00 89.06 171 ILE A O 1
ATOM 1302 N N . ILE A 1 172 ? 25.850 -5.812 -31.503 1.00 90.50 172 ILE A N 1
ATOM 1303 C CA . ILE A 1 172 ? 25.302 -4.947 -32.559 1.00 90.50 172 ILE A CA 1
ATOM 1304 C C . ILE A 1 172 ? 26.385 -4.005 -33.102 1.00 90.50 172 ILE A C 1
ATOM 1306 O O . ILE A 1 172 ? 26.515 -3.865 -34.319 1.00 90.50 172 ILE A O 1
ATOM 1310 N N . ALA A 1 173 ? 27.197 -3.402 -32.230 1.00 91.25 173 ALA A N 1
ATOM 1311 C CA . ALA A 1 173 ? 28.293 -2.529 -32.648 1.00 91.25 173 ALA A CA 1
ATOM 1312 C C . ALA A 1 173 ? 29.327 -3.270 -33.515 1.00 91.25 173 ALA A C 1
ATOM 1314 O O . ALA A 1 173 ? 29.773 -2.745 -34.536 1.00 91.25 173 ALA A O 1
ATOM 1315 N N . MET A 1 174 ? 29.659 -4.515 -33.165 1.00 91.50 174 MET A N 1
ATOM 1316 C CA . MET A 1 174 ? 30.554 -5.353 -33.967 1.00 91.50 174 MET A CA 1
ATOM 1317 C C . MET A 1 174 ? 29.990 -5.626 -35.369 1.00 91.50 174 MET A C 1
ATOM 1319 O O . MET A 1 174 ? 30.722 -5.533 -36.357 1.00 91.50 174 MET A O 1
ATOM 1323 N N . TYR A 1 175 ? 28.690 -5.917 -35.473 1.00 91.69 175 TYR A N 1
ATOM 1324 C CA . TYR A 1 175 ? 28.020 -6.108 -36.763 1.00 91.69 175 TYR A CA 1
ATOM 1325 C C . TYR A 1 175 ? 28.043 -4.843 -37.626 1.00 91.69 175 TYR A C 1
ATOM 1327 O O . TYR A 1 175 ? 28.297 -4.940 -38.828 1.00 91.69 175 TYR A O 1
ATOM 1335 N N . MET A 1 176 ? 27.834 -3.667 -37.027 1.00 90.62 176 MET A N 1
ATOM 1336 C CA . MET A 1 176 ? 27.922 -2.389 -37.742 1.00 90.62 176 MET A CA 1
ATOM 1337 C C . MET A 1 176 ? 29.312 -2.202 -38.362 1.00 90.62 176 MET A C 1
ATOM 1339 O O . MET A 1 176 ? 29.418 -2.019 -39.575 1.00 90.62 176 MET A O 1
ATOM 1343 N N . VAL A 1 177 ? 30.377 -2.368 -37.572 1.00 94.31 177 VAL A N 1
ATOM 1344 C CA . VAL A 1 177 ? 31.763 -2.249 -38.065 1.00 94.31 177 VAL A CA 1
ATOM 1345 C C . VAL A 1 177 ? 32.061 -3.281 -39.156 1.00 94.31 177 VAL A C 1
ATOM 1347 O O . VAL A 1 177 ? 32.657 -2.956 -40.182 1.00 94.31 177 VAL A O 1
ATOM 1350 N N . SER A 1 178 ? 31.620 -4.530 -38.980 1.00 91.88 178 SER A N 1
ATOM 1351 C CA . SER A 1 178 ? 31.812 -5.572 -39.993 1.00 91.88 178 SER A CA 1
ATOM 1352 C C . SER A 1 178 ? 31.127 -5.220 -41.319 1.00 91.88 178 SER A C 1
ATOM 1354 O O . SER A 1 178 ? 31.718 -5.421 -42.381 1.00 91.88 178 SER A O 1
ATOM 1356 N N . SER A 1 179 ? 29.922 -4.644 -41.270 1.00 91.50 179 SER A N 1
ATOM 1357 C CA . SER A 1 179 ? 29.194 -4.223 -42.471 1.00 91.50 179 SER A CA 1
ATOM 1358 C C . SER A 1 179 ? 29.901 -3.092 -43.230 1.00 91.50 179 SER A C 1
ATOM 1360 O O . SER A 1 179 ? 29.977 -3.139 -44.459 1.00 91.50 179 SER A O 1
ATOM 1362 N N . GLU A 1 180 ? 30.503 -2.132 -42.520 1.00 92.44 180 GLU A N 1
ATOM 1363 C CA . GLU A 1 180 ? 31.290 -1.048 -43.124 1.00 92.44 180 GLU A CA 1
ATOM 1364 C C . GLU A 1 180 ? 32.557 -1.577 -43.811 1.00 92.44 180 GLU A C 1
ATOM 1366 O O . GLU A 1 180 ? 32.890 -1.153 -44.921 1.00 92.44 180 GLU A O 1
ATOM 1371 N N . ILE A 1 181 ? 33.238 -2.552 -43.198 1.00 89.25 181 ILE A N 1
ATOM 1372 C CA . ILE A 1 181 ? 34.417 -3.202 -43.792 1.00 89.25 181 ILE A CA 1
ATOM 1373 C C . ILE A 1 181 ? 34.039 -3.936 -45.087 1.00 89.25 181 ILE A C 1
ATOM 1375 O O . ILE A 1 181 ? 34.747 -3.819 -46.090 1.00 89.25 181 ILE A O 1
ATOM 1379 N N . ILE A 1 182 ? 32.920 -4.669 -45.095 1.00 90.88 182 ILE A N 1
ATOM 1380 C CA . ILE A 1 182 ? 32.434 -5.369 -46.296 1.00 90.88 182 ILE A CA 1
ATOM 1381 C C . ILE A 1 182 ? 32.119 -4.365 -47.412 1.00 90.88 182 ILE A C 1
ATOM 1383 O O . ILE A 1 182 ? 32.518 -4.580 -48.558 1.00 90.88 182 ILE A O 1
ATOM 1387 N N . ALA A 1 183 ? 31.454 -3.253 -47.088 1.00 90.00 183 ALA A N 1
ATOM 1388 C CA . ALA A 1 183 ? 31.154 -2.202 -48.059 1.00 90.00 183 ALA A CA 1
ATOM 1389 C C . ALA A 1 183 ? 32.433 -1.600 -48.667 1.00 90.00 183 ALA A C 1
ATOM 1391 O O . ALA A 1 183 ? 32.516 -1.420 -49.883 1.00 90.00 183 ALA A O 1
ATOM 1392 N N . MET A 1 184 ? 33.460 -1.359 -47.848 1.00 89.56 184 MET A N 1
ATOM 1393 C CA . MET A 1 184 ? 34.761 -0.881 -48.325 1.00 89.56 184 MET A CA 1
ATOM 1394 C C . MET A 1 184 ? 35.423 -1.876 -49.288 1.00 89.56 184 MET A C 1
ATOM 1396 O O . MET A 1 184 ? 35.956 -1.470 -50.322 1.00 89.56 184 MET A O 1
ATOM 1400 N N . TYR A 1 185 ? 35.365 -3.177 -48.982 1.00 88.75 185 TYR A N 1
ATOM 1401 C CA . TYR A 1 185 ? 35.926 -4.214 -49.849 1.00 88.75 185 TYR A CA 1
ATOM 1402 C C . TYR A 1 185 ? 35.208 -4.283 -51.204 1.00 88.75 185 TYR A C 1
ATOM 1404 O O . TYR A 1 185 ? 35.867 -4.371 -52.240 1.00 88.75 185 TYR A O 1
ATOM 1412 N N . MET A 1 186 ? 33.875 -4.171 -51.208 1.00 88.62 186 MET A N 1
ATOM 1413 C CA . MET A 1 186 ? 33.071 -4.130 -52.437 1.00 88.62 186 MET A CA 1
ATOM 1414 C C . MET A 1 186 ? 33.495 -2.961 -53.337 1.00 88.62 186 MET A C 1
ATOM 1416 O O . MET A 1 186 ? 33.833 -3.182 -54.498 1.00 88.62 186 MET A O 1
ATOM 1420 N N . VAL A 1 187 ? 33.595 -1.746 -52.785 1.00 91.31 187 VAL A N 1
ATOM 1421 C CA . VAL A 1 187 ? 34.042 -0.558 -53.537 1.00 91.31 187 VAL A CA 1
ATOM 1422 C C . VAL A 1 187 ? 35.472 -0.728 -54.060 1.00 91.31 187 VAL A C 1
ATOM 1424 O O . VAL A 1 187 ? 35.752 -0.418 -55.215 1.00 91.31 187 VAL A O 1
ATOM 1427 N N . SER A 1 188 ? 36.390 -1.260 -53.245 1.00 85.38 188 SER A N 1
ATOM 1428 C CA . SER A 1 188 ? 37.769 -1.491 -53.689 1.00 85.38 188 SER A CA 1
ATOM 1429 C C . SER A 1 188 ? 37.858 -2.520 -54.818 1.00 85.38 188 SER A C 1
ATOM 1431 O O . SER A 1 188 ? 38.716 -2.378 -55.686 1.00 85.38 188 SER A O 1
ATOM 1433 N N . SER A 1 189 ? 37.010 -3.551 -54.811 1.00 85.31 189 SER A N 1
ATOM 1434 C CA . SER A 1 189 ? 36.990 -4.562 -55.874 1.00 85.31 189 SER A CA 1
ATOM 1435 C C . SER A 1 189 ? 36.490 -3.999 -57.207 1.00 85.31 189 SER A C 1
ATOM 1437 O O . SER A 1 189 ? 36.997 -4.384 -58.256 1.00 85.31 189 SER A O 1
ATOM 1439 N N . GLU A 1 190 ? 35.571 -3.034 -57.162 1.00 80.81 190 GLU A N 1
ATOM 1440 C CA . GLU A 1 190 ? 35.005 -2.367 -58.338 1.00 80.81 190 GLU A CA 1
ATOM 1441 C C . GLU A 1 190 ? 35.991 -1.372 -58.978 1.00 80.81 190 GLU A C 1
ATOM 1443 O O . GLU A 1 190 ? 35.977 -1.189 -60.187 1.00 80.81 190 GLU A O 1
ATOM 1448 N N . ILE A 1 191 ? 36.890 -0.770 -58.186 1.00 77.31 191 ILE A N 1
ATOM 1449 C CA . ILE A 1 191 ? 37.964 0.116 -58.680 1.00 77.31 191 ILE A CA 1
ATOM 1450 C C . ILE A 1 191 ? 39.089 -0.670 -59.380 1.00 77.31 191 ILE A C 1
ATOM 1452 O O . ILE A 1 191 ? 39.781 -0.123 -60.238 1.00 77.31 191 ILE A O 1
ATOM 1456 N N . ILE A 1 192 ? 39.328 -1.921 -58.973 1.00 74.75 192 ILE A N 1
ATOM 1457 C CA . ILE A 1 192 ? 40.414 -2.764 -59.506 1.00 74.75 192 ILE A CA 1
ATOM 1458 C C . ILE A 1 192 ? 39.984 -3.519 -60.783 1.00 74.75 192 ILE A C 1
ATOM 1460 O O . ILE A 1 192 ? 40.854 -3.965 -61.534 1.00 74.75 192 ILE A O 1
ATOM 1464 N N . ALA A 1 193 ? 38.676 -3.666 -61.022 1.00 63.56 193 ALA A N 1
ATOM 1465 C CA . ALA A 1 193 ? 38.092 -4.291 -62.215 1.00 63.56 193 ALA A CA 1
ATOM 1466 C C . ALA A 1 193 ? 38.080 -3.348 -63.431 1.00 63.56 193 ALA A C 1
ATOM 1468 O O . ALA A 1 193 ? 38.281 -3.864 -64.556 1.00 63.56 193 ALA A O 1
#

Organism: Ridgeia piscesae (NCBI:txid27915)

pLDDT: mean 71.53, std 16.44, range [35.94, 94.31]

Secondary structure (DSSP, 8-state):
--------PPPPHHHHHHHHHHHHHTTHHHHHHHHHHHH-HHHHHHHHHHHHHHHHHHHHHHHHHHHHHHHHHHHHHHHHHHHHHHHHHTT--S-----------------SSSSTTS---------THHHHHHHHHHHHHHHHHHHHHHHHHHHHHHHHHHHHHHHHHHHHHHHHHHHHHHHHHHHHHHHH-

Foldseek 3Di:
DDDPPPPPDPDDVVVVVVVVCCVVCPCVVVCVVVVCVVCPVVRSVVVCVVVVVVVVVVVVVVVVVVVVVVVVVVVVVVVVVVVVVVVVVVVPPDDDDDDDDDDDDPPDDPPDPPVCPPPPPDDDDPPVCPVVVVVVVVVVVVVVVVVVVVVVVVVVVVVVVVVVVVVVVVVVVVVVVVVVVVVVVVVVVVVVD